Protein 2DTC (pdb70)

B-factor: mean 21.72, std 12.57, range [5.87, 76.69]

CATH classification: 2.30.29.30

Organism: Mus musculus (NCBI:txid10090)

Solvent-accessible surface area: 12710 Å² t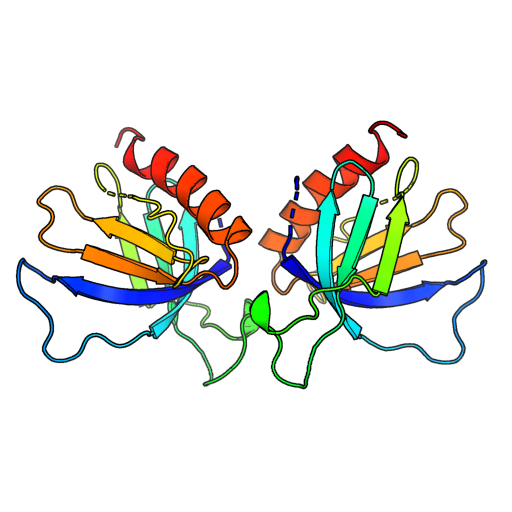otal

Secondary structure (DSSP, 8-state):
---EEEEEEEEEBTTB--SS---EEEEEEEETTEEEEEEBSSS--SSGGGB-SS-SEEEE-TT--B----TTSTTEEEEE-TTS-SEEEEE-SSHHHHHHHHHHHHHHHTS---/---EEEEEEEEEBTTB--S----EEEEEEEETTEEEEEEBSSSS--SGGGB-SS-SEEEE-TT--B----TTSTTEEEEE-TTS-SEEEEE-SSHHHHHHHHHHHHHHHTS--

Nearest PDB structures (foldseek):
  2dtc-assembly1_B  TM=1.009E+00  e=5.139E-22  Mus musculus
  3pp2-assembly1_A-2  TM=8.043E-01  e=5.140E-08  Homo sapiens
  1rj2-assembly2_D  TM=7.982E-01  e=3.032E-05  Mus musculus
  1kz7-assembly1_A  TM=7.574E-01  e=3.207E-05  Mus musculus
  1kzg-assembly1_A  TM=7.239E-01  e=8.304E-05  Mus musculus

Structure (mmCIF, N/CA/C/O backbone):
data_2DTC
#
_entry.id   2DTC
#
_cell.length_a   43.680
_cell.length_b   61.077
_cell.length_c   43.939
_cell.angle_alpha   90.00
_cell.angle_beta   104.72
_cell.angle_gamma   90.00
#
_symmetry.space_group_name_H-M   'P 1 21 1'
#
loop_
_entity.id
_entity.type
_entity.pdbx_description
1 polymer 'RAL GUANINE NUCLEOTIDE EXCHANGE FACTOR RALGPS1A'
2 water water
#
loop_
_atom_site.group_PDB
_atom_site.id
_atom_site.type_symbol
_atom_site.label_atom_id
_atom_site.label_alt_id
_atom_site.label_comp_id
_atom_site.label_asym_id
_atom_site.label_entity_id
_atom_site.label_seq_id
_atom_site.pdbx_PDB_ins_code
_atom_site.Cartn_x
_atom_site.Cartn_y
_atom_site.Cartn_z
_atom_site.occupancy
_atom_site.B_iso_or_equiv
_atom_site.auth_seq_id
_atom_site.auth_comp_id
_atom_site.auth_asym_id
_atom_site.auth_atom_id
_atom_site.pdbx_PDB_model_num
ATOM 1 N N . PRO A 1 1 ? -2.408 33.063 6.069 1.00 25.49 1 PRO A N 1
ATOM 2 C CA . PRO A 1 1 ? -0.984 32.772 5.756 1.00 16.83 1 PRO A CA 1
ATOM 3 C C . PRO A 1 1 ? -0.580 33.423 4.455 1.00 19.99 1 PRO A C 1
ATOM 4 O O . PRO A 1 1 ? -1.408 33.619 3.561 1.00 20.79 1 PRO A O 1
ATOM 8 N N . THR A 1 2 ? 0.714 33.713 4.349 1.00 13.54 2 THR A N 1
ATOM 9 C CA . THR A 1 2 ? 1.318 34.324 3.184 1.00 12.20 2 THR A CA 1
ATOM 10 C C . THR A 1 2 ? 1.647 33.297 2.078 1.00 14.93 2 THR A C 1
ATOM 11 O O . THR A 1 2 ? 1.642 33.620 0.890 1.00 15.52 2 THR A O 1
ATOM 23 N N . GLU A 1 4 ? 1.716 28.695 1.378 1.00 11.97 4 GLU A N 1
ATOM 24 C CA . GLU A 1 4 ? 1.511 27.319 1.864 1.00 13.33 4 GLU A CA 1
ATOM 25 C C . GLU A 1 4 ? 1.840 26.372 0.726 1.00 13.79 4 GLU A C 1
ATOM 26 O O . GLU A 1 4 ? 1.737 26.733 -0.454 1.00 11.08 4 GLU A O 1
ATOM 32 N N . GLY A 1 5 ? 2.231 25.156 1.076 1.00 12.82 5 GLY A N 1
ATOM 33 C CA . GLY A 1 5 ? 2.484 24.185 0.036 1.00 10.41 5 GLY A CA 1
ATOM 34 C C . GLY A 1 5 ? 3.239 22.968 0.507 1.00 11.72 5 GLY A C 1
ATOM 35 O O . GLY A 1 5 ? 3.809 22.963 1.597 1.00 10.04 5 GLY A O 1
ATOM 36 N N . PRO A 1 6 ? 3.285 21.923 -0.326 1.00 7.22 6 PRO A N 1
ATOM 37 C CA . PRO A 1 6 ? 3.991 20.700 0.015 1.00 7.56 6 PRO A CA 1
ATOM 38 C C . PRO A 1 6 ? 5.464 20.846 -0.309 1.00 11.16 6 PRO A C 1
ATOM 39 O O . PRO A 1 6 ? 5.834 21.078 -1.479 1.00 21.18 6 PRO A O 1
ATOM 43 N N . LEU A 1 7 ? 6.303 20.696 0.710 1.00 8.91 7 LEU A N 1
ATOM 44 C CA . LEU A 1 7 ? 7.746 20.806 0.526 1.00 6.38 7 LEU A CA 1
ATOM 45 C C . LEU A 1 7 ? 8.453 19.592 1.102 1.00 11.75 7 LEU A C 1
ATOM 46 O O . LEU A 1 7 ? 7.916 18.909 1.989 1.00 15.52 7 LEU A O 1
ATOM 51 N N . ARG A 1 8 ? 9.647 19.315 0.579 1.00 9.40 8 ARG A N 1
ATOM 52 C CA . ARG A 1 8 ? 10.468 18.243 1.140 1.00 10.74 8 ARG A CA 1
ATOM 53 C C . ARG A 1 8 ? 11.665 18.994 1.697 1.00 13.83 8 ARG A C 1
ATOM 54 O O . ARG A 1 8 ? 12.222 19.865 1.022 1.00 11.48 8 ARG A O 1
ATOM 62 N N . ARG A 1 9 ? 12.070 18.661 2.918 1.00 9.10 9 ARG A N 1
ATOM 63 C CA . ARG A 1 9 ? 13.200 19.349 3.540 1.00 8.13 9 ARG A CA 1
ATOM 64 C C . ARG A 1 9 ? 14.324 18.392 3.874 1.00 9.97 9 ARG A C 1
ATOM 65 O O . ARG A 1 9 ? 14.055 17.246 4.210 1.00 10.14 9 ARG A O 1
ATOM 73 N N . LYS A 1 10 ? 15.568 18.853 3.730 1.00 9.64 10 LYS A N 1
ATOM 74 C CA . LYS A 1 10 ? 16.735 18.055 4.110 1.00 12.19 10 LYS A CA 1
ATOM 75 C C . LYS A 1 10 ? 17.611 18.957 4.975 1.00 7.46 10 LYS A C 1
ATOM 76 O O . LYS A 1 10 ? 17.838 20.126 4.630 1.00 11.32 10 LYS A O 1
ATOM 82 N N . THR A 1 11 ? 18.088 18.436 6.101 1.00 8.08 11 THR A N 1
ATOM 83 C CA . THR A 1 11 ? 18.964 19.228 6.976 1.00 11.11 11 THR A CA 1
ATOM 84 C C . THR A 1 11 ? 20.428 18.989 6.571 1.00 11.93 11 THR A C 1
ATOM 85 O O . THR A 1 11 ? 20.899 17.840 6.542 1.00 13.65 11 THR A O 1
ATOM 89 N N . LEU A 1 12 ? 21.125 20.079 6.262 1.00 9.14 12 LEU A N 1
ATOM 90 C CA . LEU A 1 12 ? 22.520 20.066 5.832 1.00 8.42 12 LEU A CA 1
ATOM 91 C C . LEU A 1 12 ? 23.444 20.297 7.011 1.00 14.39 12 LEU A C 1
ATOM 92 O O . LEU A 1 12 ? 24.544 19.720 7.086 1.00 14.41 12 LEU A O 1
ATOM 97 N N . LEU A 1 13 ? 23.004 21.169 7.910 1.00 9.06 13 LEU A N 1
ATOM 98 C CA . LEU A 1 13 ? 23.777 21.519 9.092 1.00 7.84 13 LEU A CA 1
ATOM 99 C C . LEU A 1 13 ? 22.842 21.800 10.263 1.00 11.84 13 LEU A C 1
ATOM 100 O O . LEU A 1 13 ? 21.804 22.437 10.109 1.00 10.99 13 LEU A O 1
ATOM 105 N N . LYS A 1 14 ? 23.240 21.335 11.438 1.00 13.00 14 LYS A N 1
ATOM 106 C CA . LYS A 1 14 ? 22.460 21.564 12.646 1.00 9.61 14 LYS A CA 1
ATOM 107 C C . LYS A 1 14 ? 23.505 21.946 13.704 1.00 12.05 14 LYS A C 1
ATOM 108 O O . LYS A 1 14 ? 24.453 21.196 13.954 1.00 14.28 14 LYS A O 1
ATOM 114 N N . GLU A 1 15 ? 23.337 23.133 14.276 1.00 11.82 15 GLU A N 1
ATOM 115 C CA . GLU A 1 15 ? 24.260 23.641 15.294 1.00 15.24 15 GLU A CA 1
ATOM 116 C C . GLU A 1 15 ? 25.699 23.633 14.797 1.00 16.62 15 GLU A C 1
ATOM 117 O O . GLU A 1 15 ? 26.655 23.436 15.559 1.00 17.42 15 GLU A O 1
ATOM 123 N N . GLY A 1 16 ? 25.842 23.864 13.498 1.00 12.56 16 GLY A N 1
ATOM 124 C CA . GLY A 1 16 ? 27.161 23.944 12.894 1.00 11.86 16 GLY A CA 1
ATOM 125 C C . GLY A 1 16 ? 27.793 22.673 12.382 1.00 17.59 16 GLY A C 1
ATOM 126 O O . GLY A 1 16 ? 28.915 22.705 11.882 1.00 21.75 16 GLY A O 1
ATOM 127 N N . ARG A 1 17 ? 27.102 21.550 12.493 1.00 16.59 17 ARG A N 1
ATOM 128 C CA . ARG A 1 17 ? 27.674 20.307 12.017 1.00 17.36 17 ARG A CA 1
ATOM 129 C C . ARG A 1 17 ? 26.671 19.489 11.217 1.00 16.19 17 ARG A C 1
ATOM 130 O O . ARG A 1 17 ? 25.465 19.522 11.471 1.00 16.18 17 ARG A O 1
ATOM 138 N N . LYS A 1 18 ? 27.199 18.726 10.268 1.00 21.91 18 LYS A N 1
ATOM 139 C CA . LYS A 1 18 ? 26.379 17.862 9.423 1.00 18.54 18 LYS A CA 1
ATOM 140 C C . LYS A 1 18 ? 25.727 16.757 10.252 1.00 22.75 18 LYS A C 1
ATOM 141 O O . LYS A 1 18 ? 26.393 16.110 11.060 1.00 25.89 18 LYS A O 1
ATOM 147 N N . PRO A 1 19 ? 24.418 16.523 10.074 1.00 20.89 19 PRO A N 1
ATOM 148 C CA . PRO A 1 19 ? 23.750 15.463 10.843 1.00 25.17 19 PRO A CA 1
ATOM 149 C C . PRO A 1 19 ? 24.293 14.079 10.464 1.00 24.29 19 PRO A C 1
ATOM 150 O O . PRO A 1 19 ? 24.746 13.866 9.339 1.00 28.88 19 PRO A O 1
ATOM 154 N N . ALA A 1 20 ? 24.247 13.147 11.412 1.00 34.68 20 ALA A N 1
ATOM 155 C CA . ALA A 1 20 ? 24.720 11.790 11.175 1.00 36.25 20 ALA A CA 1
ATOM 156 C C . ALA A 1 20 ? 23.859 11.204 10.069 1.00 36.84 20 ALA A C 1
ATOM 157 O O . ALA A 1 20 ? 24.369 10.646 9.092 1.00 41.60 20 ALA A O 1
ATOM 159 N N . LEU A 1 21 ? 22.547 11.344 10.237 1.00 37.45 21 LEU A N 1
ATOM 160 C CA . LEU A 1 21 ? 21.575 10.867 9.265 1.00 37.59 21 LEU A CA 1
ATOM 161 C C . LEU A 1 21 ? 20.905 12.079 8.629 1.00 43.61 21 LEU A C 1
ATOM 162 O O . LEU A 1 21 ? 20.625 13.074 9.305 1.00 45.60 21 LEU A O 1
ATOM 167 N N . SER A 1 22 ? 20.643 11.985 7.331 1.00 38.30 22 SER A N 1
ATOM 168 C CA . SER A 1 22 ? 20.004 13.068 6.597 1.00 40.29 22 SER A CA 1
ATOM 169 C C . SER A 1 22 ? 19.255 12.494 5.405 1.00 37.60 22 SER A C 1
ATOM 170 O O . SER A 1 22 ? 19.751 11.605 4.717 1.00 43.01 22 SER A O 1
ATOM 173 N N . SER A 1 23 ? 18.067 13.021 5.155 1.00 27.48 23 SER A N 1
ATOM 174 C CA . SER A 1 23 ? 17.256 12.553 4.050 1.00 25.49 23 SER A CA 1
ATOM 175 C C . SER A 1 23 ? 16.187 13.594 3.789 1.00 23.28 23 SER A C 1
ATOM 176 O O . SER A 1 23 ? 16.112 14.598 4.490 1.00 28.55 23 SER A O 1
ATOM 179 N N . TRP A 1 24 ? 15.369 13.349 2.775 1.00 20.52 24 TRP A N 1
ATOM 180 C CA . TRP A 1 24 ? 14.298 14.263 2.432 1.00 16.49 24 TRP A CA 1
ATOM 181 C C . TRP A 1 24 ? 13.060 13.835 3.201 1.00 22.54 24 TRP A C 1
ATOM 182 O O . TRP A 1 24 ? 12.702 12.659 3.197 1.00 22.25 24 TRP A O 1
ATOM 193 N N . THR A 1 25 ? 12.425 14.786 3.875 1.00 13.73 25 THR A N 1
ATOM 194 C CA . THR A 1 25 ? 11.208 14.496 4.642 1.00 14.11 25 THR A CA 1
ATOM 195 C C . THR A 1 25 ? 10.087 15.351 4.088 1.00 15.69 25 THR A C 1
ATOM 196 O O . THR A 1 25 ? 10.285 16.540 3.881 1.00 12.37 25 THR A O 1
ATOM 200 N N . ARG A 1 26 ? 8.919 14.744 3.869 1.00 13.39 26 ARG A N 1
ATOM 201 C CA . ARG A 1 26 ? 7.750 15.445 3.321 1.00 13.95 26 ARG A CA 1
ATOM 202 C C . ARG A 1 26 ? 6.952 16.211 4.383 1.00 10.69 26 ARG A C 1
ATOM 203 O O . ARG A 1 26 ? 6.610 15.660 5.441 1.00 12.97 26 ARG A O 1
ATOM 211 N N . TYR A 1 27 ? 6.617 17.465 4.076 1.00 9.46 27 TYR A N 1
ATOM 212 C CA . TYR A 1 27 ? 5.860 18.316 4.979 1.00 10.75 27 TYR A CA 1
ATOM 213 C C . TYR A 1 27 ? 4.894 19.218 4.240 1.00 10.65 27 TYR A C 1
ATOM 214 O O . TYR A 1 27 ? 5.082 19.507 3.042 1.00 14.75 27 TYR A O 1
ATOM 223 N N . TRP A 1 28 ? 3.846 19.640 4.951 1.00 11.04 28 TRP A N 1
ATOM 224 C CA . TRP A 1 28 ? 3.004 20.690 4.396 1.00 9.45 28 TRP A CA 1
ATOM 225 C C . TRP A 1 28 ? 3.589 21.852 5.208 1.00 10.24 28 TRP A C 1
ATOM 226 O O . TRP A 1 28 ? 3.685 21.766 6.442 1.00 12.36 28 TRP A O 1
ATOM 237 N N . VAL A 1 29 ? 4.004 22.923 4.540 1.00 8.25 29 VAL A N 1
ATOM 238 C CA . VAL A 1 29 ? 4.611 24.060 5.230 1.00 7.86 29 VAL A CA 1
ATOM 239 C C . VAL A 1 29 ? 3.739 25.283 5.042 1.00 8.99 29 VAL A C 1
ATOM 240 O O . VAL A 1 29 ? 3.248 25.544 3.940 1.00 10.24 29 VAL A O 1
ATOM 244 N N . VAL A 1 30 ? 3.519 26.006 6.138 1.00 12.24 30 VAL A N 1
ATOM 245 C CA . VAL A 1 30 ? 2.720 27.231 6.114 1.00 9.24 30 VAL A CA 1
ATOM 246 C C . VAL A 1 30 ? 3.558 28.378 6.660 1.00 12.79 30 VAL A C 1
ATOM 247 O O . VAL A 1 30 ? 4.149 28.269 7.737 1.00 11.70 30 VAL A O 1
ATOM 251 N N . LEU A 1 31 ? 3.621 29.475 5.910 1.00 11.72 31 LEU A N 1
ATOM 252 C CA . LEU A 1 31 ? 4.362 30.653 6.351 1.00 8.66 31 LEU A CA 1
ATOM 253 C C . LEU A 1 31 ? 3.272 31.620 6.831 1.00 16.32 31 LEU A C 1
ATOM 254 O O . LEU A 1 31 ? 2.478 32.161 6.032 1.00 16.64 31 LEU A O 1
ATOM 259 N N . SER A 1 32 ? 3.238 31.803 8.145 1.00 15.13 32 SER A N 1
ATOM 260 C CA . SER A 1 32 ? 2.269 32.662 8.820 1.00 22.46 32 SER A CA 1
ATOM 261 C C . SER A 1 32 ? 3.084 33.765 9.484 1.00 24.56 32 SER A C 1
ATOM 262 O O . SER A 1 32 ? 3.753 33.509 10.484 1.00 21.79 32 SER A O 1
ATOM 265 N N . GLY A 1 33 ? 3.025 34.978 8.931 1.00 19.23 33 GLY A N 1
ATOM 266 C CA . GLY A 1 33 ? 3.815 36.067 9.482 1.00 24.11 33 GLY A CA 1
ATOM 267 C C . GLY A 1 33 ? 5.267 35.764 9.153 1.00 22.94 33 GLY A C 1
ATOM 268 O O . GLY A 1 33 ? 5.634 35.694 7.984 1.00 21.30 33 GLY A O 1
ATOM 269 N N . ALA A 1 34 ? 6.106 35.596 10.171 1.00 18.62 34 ALA A N 1
ATOM 270 C CA . ALA A 1 34 ? 7.503 35.259 9.923 1.00 15.94 34 ALA A CA 1
ATOM 271 C C . ALA A 1 34 ? 7.770 33.890 10.533 1.00 14.67 34 ALA A C 1
ATOM 272 O O . ALA A 1 34 ? 8.917 33.537 10.829 1.00 17.26 34 ALA A O 1
ATOM 274 N N . THR A 1 35 ? 6.705 33.115 10.705 1.00 15.53 35 THR A N 1
ATOM 275 C CA . THR A 1 35 ? 6.829 31.790 11.306 1.00 15.34 35 THR A CA 1
ATOM 276 C C . THR A 1 35 ? 6.483 30.696 10.325 1.00 16.76 35 THR A C 1
ATOM 277 O O . THR A 1 35 ? 5.492 30.797 9.604 1.00 15.59 35 THR A O 1
ATOM 281 N N . LEU A 1 36 ? 7.303 29.653 10.306 1.00 11.19 36 LEU A N 1
ATOM 282 C CA . LEU A 1 36 ? 7.030 28.503 9.449 1.00 11.89 36 LEU A CA 1
ATOM 283 C C . LEU A 1 36 ? 6.431 27.435 10.311 1.00 11.49 36 LEU A C 1
ATOM 284 O O . LEU A 1 36 ? 6.987 27.096 11.368 1.00 14.37 36 LEU A O 1
ATOM 289 N N . LEU A 1 37 ? 5.283 26.909 9.891 1.00 10.65 37 LEU A N 1
ATOM 290 C CA . LEU A 1 37 ? 4.656 25.829 10.630 1.00 13.17 37 LEU A CA 1
ATOM 291 C C . LEU A 1 37 ? 4.781 24.633 9.724 1.00 10.80 37 LEU A C 1
ATOM 292 O O . LEU A 1 37 ? 4.468 24.727 8.549 1.00 13.52 37 LEU A O 1
ATOM 297 N N . TYR A 1 38 ? 5.235 23.512 10.281 1.00 11.23 38 TYR A N 1
ATOM 298 C CA . TYR A 1 38 ? 5.429 22.270 9.548 1.00 12.21 38 TYR A CA 1
ATOM 299 C C . TYR A 1 38 ? 4.423 21.210 9.999 1.00 13.87 38 TYR A C 1
ATOM 300 O O . TYR A 1 38 ? 4.250 20.979 11.187 1.00 15.66 38 TYR A O 1
ATOM 309 N N . TYR A 1 39 ? 3.777 20.566 9.036 1.00 9.10 39 TYR A N 1
ATOM 310 C CA . TYR A 1 39 ? 2.818 19.504 9.318 1.00 10.37 39 TYR A CA 1
ATOM 311 C C . TYR A 1 39 ? 3.335 18.245 8.639 1.00 14.27 39 TYR A C 1
ATOM 312 O O . TYR A 1 39 ? 3.486 18.198 7.421 1.00 13.61 39 TYR A O 1
ATOM 321 N N . GLY A 1 40 ? 3.606 17.202 9.417 1.00 11.57 40 GLY A N 1
ATOM 322 C CA . GLY A 1 40 ? 4.127 15.996 8.808 1.00 12.50 40 GLY A CA 1
ATOM 323 C C . GLY A 1 40 ? 3.107 15.236 7.984 1.00 13.81 40 GLY A C 1
ATOM 324 O O . GLY A 1 40 ? 1.892 15.486 8.082 1.00 14.89 40 GLY A O 1
ATOM 325 N N . ALA A 1 41 ? 3.574 14.285 7.182 1.00 10.32 41 ALA A N 1
ATOM 326 C CA . ALA A 1 41 ? 2.641 13.508 6.359 1.00 11.96 41 ALA A CA 1
ATOM 327 C C . ALA A 1 41 ? 1.845 12.519 7.212 1.00 19.08 41 ALA A C 1
ATOM 328 O O . ALA A 1 41 ? 2.373 11.946 8.179 1.00 14.46 41 ALA A O 1
ATOM 330 N N . LYS A 1 42 ? 0.577 12.323 6.862 1.00 17.10 42 LYS A N 1
ATOM 331 C CA . LYS A 1 42 ? -0.270 11.381 7.616 1.00 21.08 42 LYS A CA 1
ATOM 332 C C . LYS A 1 42 ? 0.139 9.974 7.225 1.00 23.29 42 LYS A C 1
ATOM 333 O O . LYS A 1 42 ? 0.201 9.058 8.059 1.00 28.75 42 LYS A O 1
ATOM 339 N N . SER A 1 43 ? 0.432 9.803 5.946 1.00 21.45 43 SER A N 1
ATOM 340 C CA . SER A 1 43 ? 0.825 8.493 5.461 1.00 29.52 43 SER A CA 1
ATOM 341 C C . SER A 1 43 ? 1.847 8.565 4.339 1.00 24.86 43 SER A C 1
ATOM 342 O O . SER A 1 43 ? 2.738 9.411 4.325 1.00 22.48 43 SER A O 1
ATOM 345 N N . LEU A 1 44 ? 1.702 7.667 3.385 1.00 18.83 44 LEU A N 1
ATOM 346 C CA . LEU A 1 44 ? 2.626 7.599 2.271 1.00 18.36 44 LEU A CA 1
ATOM 347 C C . LEU A 1 44 ? 2.160 8.489 1.116 1.00 26.85 44 LEU A C 1
ATOM 348 O O . LEU A 1 44 ? 2.960 8.929 0.303 1.00 28.40 44 LEU A O 1
ATOM 353 N N . ARG A 1 45 ? 0.856 8.734 1.065 1.00 38.36 45 ARG A N 1
ATOM 354 C CA . ARG A 1 45 ? 0.229 9.525 0.000 1.00 47.77 45 ARG A CA 1
ATOM 355 C C . ARG A 1 45 ? 0.260 10.992 0.382 1.00 48.28 45 ARG A C 1
ATOM 356 O O . ARG A 1 45 ? -0.562 11.424 1.191 1.00 60.39 45 ARG A O 1
ATOM 364 N N . GLY A 1 46 ? 1.166 11.777 -0.200 1.00 47.45 46 GLY A N 1
ATOM 365 C CA . GLY A 1 46 ? 1.228 13.166 0.221 1.00 41.70 46 GLY A CA 1
ATOM 366 C C . GLY A 1 46 ? 1.379 14.356 -0.698 1.00 30.57 46 GLY A C 1
ATOM 367 O O . GLY A 1 46 ? 2.449 14.947 -0.763 1.00 43.84 46 GLY A O 1
ATOM 368 N N . THR A 1 47 ? 0.320 14.739 -1.405 1.00 27.35 47 THR A N 1
ATOM 369 C CA . THR A 1 47 ? 0.418 15.917 -2.245 1.00 24.98 47 THR A CA 1
ATOM 370 C C . THR A 1 47 ? -0.566 17.048 -1.840 1.00 18.29 47 THR A C 1
ATOM 371 O O . THR A 1 47 ? -0.213 18.228 -1.866 1.00 25.22 47 THR A O 1
ATOM 375 N N . ASP A 1 48 ? -1.775 16.682 -1.428 1.00 14.94 48 ASP A N 1
ATOM 376 C CA . ASP A 1 48 ? -2.805 17.645 -1.044 1.00 14.05 48 ASP A CA 1
ATOM 377 C C . ASP A 1 48 ? -2.697 17.983 0.438 1.00 15.23 48 ASP A C 1
ATOM 378 O O . ASP A 1 48 ? -2.111 17.219 1.213 1.00 13.61 48 ASP A O 1
ATOM 383 N N . ARG A 1 49 ? -3.295 19.096 0.838 1.00 9.77 49 ARG A N 1
ATOM 384 C CA . ARG A 1 49 ? -3.252 19.503 2.242 1.00 10.87 49 ARG A CA 1
ATOM 385 C C . ARG A 1 49 ? -3.774 18.403 3.173 1.00 13.68 49 ARG A C 1
ATOM 386 O O . ARG A 1 49 ? -3.213 18.170 4.250 1.00 12.01 49 ARG A O 1
ATOM 394 N N . LYS A 1 50 ? -4.823 17.717 2.740 1.00 16.54 50 LYS A N 1
ATOM 395 C CA . LYS A 1 50 ? -5.435 16.672 3.561 1.00 18.56 50 LYS A CA 1
ATOM 396 C C . LYS A 1 50 ? -4.528 15.469 3.770 1.00 15.34 50 LYS A C 1
ATOM 397 O O . LYS A 1 50 ? -4.844 14.600 4.582 1.00 20.15 50 LYS A O 1
ATOM 403 N N . HIS A 1 51 ? -3.416 15.412 3.041 1.00 13.00 51 HIS A N 1
ATOM 404 C CA . HIS A 1 51 ? -2.493 14.296 3.188 1.00 14.36 51 HIS A CA 1
ATOM 405 C C . HIS A 1 51 ? -1.525 14.539 4.329 1.00 15.46 51 HIS A C 1
ATOM 406 O O . HIS A 1 51 ? -0.692 13.674 4.620 1.00 16.62 51 HIS A O 1
ATOM 413 N N . TYR A 1 52 ? -1.623 15.709 4.964 1.00 12.12 52 TYR A N 1
ATOM 414 C CA . TYR A 1 52 ? -0.742 16.063 6.065 1.00 9.67 52 TYR A CA 1
ATOM 415 C C . TYR A 1 52 ? -1.535 16.328 7.335 1.00 14.35 52 TYR A C 1
ATOM 416 O O . TYR A 1 52 ? -2.715 16.691 7.296 1.00 18.42 52 TYR A O 1
ATOM 425 N N . LYS A 1 53 ? -0.861 16.176 8.468 1.00 13.92 53 LYS A N 1
ATOM 426 C CA . LYS A 1 53 ? -1.491 16.328 9.761 1.00 14.13 53 LYS A CA 1
ATOM 427 C C . LYS A 1 53 ? -2.114 17.680 10.045 1.00 19.57 53 LYS A C 1
ATOM 428 O O . LYS A 1 53 ? -1.776 18.683 9.418 1.00 16.26 53 LYS A O 1
ATOM 434 N N . SER A 1 54 ? -3.033 17.682 11.004 1.00 17.92 54 SER A N 1
ATOM 435 C CA . SER A 1 54 ? -3.751 18.880 11.398 1.00 25.90 54 SER A CA 1
ATOM 436 C C . SER A 1 54 ? -3.030 19.664 12.486 1.00 23.80 54 SER A C 1
ATOM 437 O O . SER A 1 54 ? -3.247 20.861 12.635 1.00 26.36 54 SER A O 1
ATOM 440 N N . THR A 1 55 ? -2.187 18.984 13.258 1.00 22.34 55 THR A N 1
ATOM 441 C CA . THR A 1 55 ? -1.435 19.647 14.322 1.00 29.77 55 THR A CA 1
ATOM 442 C C . THR A 1 55 ? 0.011 19.804 13.850 1.00 25.88 55 THR A C 1
ATOM 443 O O . THR A 1 55 ? 0.639 18.840 13.419 1.00 31.55 55 THR A O 1
ATOM 447 N N . PRO A 1 56 ? 0.560 21.019 13.930 1.00 29.71 56 PRO A N 1
ATOM 448 C CA . PRO A 1 56 ? 1.943 21.170 13.471 1.00 25.04 56 PRO A CA 1
ATOM 449 C C . PRO A 1 56 ? 2.980 20.468 14.344 1.00 25.04 56 PRO A C 1
ATOM 450 O O . PRO A 1 56 ? 2.856 20.412 15.571 1.00 27.78 56 PRO A O 1
ATOM 454 N N . GLY A 1 57 ? 4.004 19.932 13.694 1.00 19.15 57 GLY A N 1
ATOM 455 C CA . GLY A 1 57 ? 5.052 19.214 14.402 1.00 18.36 57 GLY A CA 1
ATOM 456 C C . GLY A 1 57 ? 6.255 20.073 14.726 1.00 23.90 57 GLY A C 1
ATOM 457 O O . GLY A 1 57 ? 7.050 19.731 15.611 1.00 29.79 57 GLY A O 1
ATOM 458 N N . LYS A 1 58 ? 6.388 21.179 14.003 1.00 13.42 58 LYS A N 1
ATOM 459 C CA . LYS A 1 58 ? 7.482 22.127 14.207 1.00 10.32 58 LYS A CA 1
ATOM 460 C C . LYS A 1 58 ? 6.942 23.516 13.969 1.00 14.49 58 LYS A C 1
ATOM 461 O O . LYS A 1 58 ? 6.034 23.696 13.180 1.00 12.48 58 LYS A O 1
ATOM 467 N N . LYS A 1 59 ? 7.511 24.494 14.654 1.00 8.66 59 LYS A N 1
ATOM 468 C CA . LYS A 1 59 ? 7.096 25.899 14.524 1.00 11.38 59 LYS A CA 1
ATOM 469 C C . LYS A 1 59 ? 8.384 26.696 14.671 1.00 16.99 59 LYS A C 1
ATOM 470 O O . LYS A 1 59 ? 9.012 26.648 15.738 1.00 12.49 59 LYS A O 1
ATOM 476 N N . VAL A 1 60 ? 8.774 27.420 13.615 1.00 12.17 60 VAL A N 1
ATOM 477 C CA . VAL A 1 60 ? 10.045 28.149 13.617 1.00 12.08 60 VAL A CA 1
ATOM 478 C C . VAL A 1 60 ? 10.001 29.585 13.088 1.00 13.37 60 VAL A C 1
ATOM 479 O O . VAL A 1 60 ? 9.573 29.833 11.963 1.00 13.71 60 VAL A O 1
ATOM 483 N N . SER A 1 61 ? 10.459 30.533 13.895 1.00 15.57 61 SER A N 1
ATOM 484 C CA . SER A 1 61 ? 10.504 31.923 13.441 1.00 12.30 61 SER A CA 1
ATOM 485 C C . SER A 1 61 ? 11.729 32.095 12.551 1.00 15.84 61 SER A C 1
ATOM 486 O O . SER A 1 61 ? 12.828 31.698 12.929 1.00 17.52 61 SER A O 1
ATOM 489 N N . ILE A 1 62 ? 11.562 32.696 11.379 1.00 10.72 62 ILE A N 1
ATOM 490 C CA . ILE A 1 62 ? 12.712 32.880 10.506 1.00 10.23 62 ILE A CA 1
ATOM 491 C C . ILE A 1 62 ? 13.125 34.361 10.377 1.00 12.04 62 ILE A C 1
ATOM 492 O O . ILE A 1 62 ? 13.784 34.757 9.427 1.00 11.88 62 ILE A O 1
ATOM 497 N N . VAL A 1 63 ? 12.745 35.172 11.359 1.00 15.76 63 VAL A N 1
ATOM 498 C CA . VAL A 1 63 ? 13.147 36.584 11.344 1.00 16.21 63 VAL A CA 1
ATOM 499 C C . VAL A 1 63 ? 14.675 36.611 11.416 1.00 13.25 63 VAL A C 1
ATOM 500 O O . VAL A 1 63 ? 15.268 35.978 12.295 1.00 13.72 63 VAL A O 1
ATOM 504 N N . GLY A 1 64 ? 15.307 37.315 10.485 1.00 16.47 64 GLY A N 1
ATOM 505 C CA . GLY A 1 64 ? 16.756 37.415 10.475 1.00 16.85 64 GLY A CA 1
ATOM 506 C C . GLY A 1 64 ? 17.465 36.264 9.787 1.00 22.96 64 GLY A C 1
ATOM 507 O O . GLY A 1 64 ? 18.701 36.207 9.769 1.00 20.31 64 GLY A O 1
ATOM 508 N N . TRP A 1 65 ? 16.696 35.330 9.231 1.00 16.05 65 TRP A N 1
ATOM 509 C CA . TRP A 1 65 ? 17.297 34.196 8.530 1.00 16.29 65 TRP A CA 1
ATOM 510 C C . TRP A 1 65 ? 17.616 34.666 7.124 1.00 17.40 65 TRP A C 1
ATOM 511 O O . TRP A 1 65 ? 17.394 35.824 6.792 1.00 18.79 65 TRP A O 1
ATOM 530 N N . VAL A 1 67 ? 17.425 33.285 2.895 1.00 11.02 67 VAL A N 1
ATOM 531 C CA . VAL A 1 67 ? 17.019 32.256 1.949 1.00 9.73 67 VAL A CA 1
ATOM 532 C C . VAL A 1 67 ? 17.771 32.531 0.636 1.00 15.74 67 VAL A C 1
ATOM 533 O O . VAL A 1 67 ? 18.001 33.697 0.268 1.00 17.15 67 VAL A O 1
ATOM 537 N N . GLN A 1 68 ? 18.171 31.464 -0.051 1.00 10.88 68 GLN A N 1
ATOM 538 C CA . GLN A 1 68 ? 18.937 31.573 -1.305 1.00 11.70 68 GLN A CA 1
ATOM 539 C C . GLN A 1 68 ? 18.362 30.693 -2.411 1.00 17.17 68 GLN A C 1
ATOM 540 O O . GLN A 1 68 ? 17.877 29.591 -2.131 1.00 17.13 68 GLN A O 1
ATOM 546 N N . LEU A 1 69 ? 18.461 31.163 -3.659 1.00 14.04 69 LEU A N 1
ATOM 547 C CA . LEU A 1 69 ? 18.031 30.402 -4.839 1.00 15.49 69 LEU A CA 1
ATOM 548 C C . LEU A 1 69 ? 19.297 30.095 -5.629 1.00 19.13 69 LEU A C 1
ATOM 549 O O . LEU A 1 69 ? 19.907 30.998 -6.196 1.00 28.23 69 LEU A O 1
ATOM 554 N N . PRO A 1 70 ? 19.700 28.820 -5.701 1.00 16.57 70 PRO A N 1
ATOM 555 C CA . PRO A 1 70 ? 20.922 28.444 -6.429 1.00 20.97 70 PRO A CA 1
ATOM 556 C C . PRO A 1 70 ? 21.019 28.482 -7.962 1.00 33.19 70 PRO A C 1
ATOM 557 O O . PRO A 1 70 ? 22.124 28.323 -8.495 1.00 35.37 70 PRO A O 1
ATOM 561 N N . ASP A 1 71 ? 19.907 28.671 -8.673 1.00 27.88 71 ASP A N 1
ATOM 562 C CA . ASP A 1 71 ? 19.957 28.726 -10.144 1.00 25.75 71 ASP A CA 1
ATOM 563 C C . ASP A 1 71 ? 20.750 27.530 -10.699 1.00 30.48 71 ASP A C 1
ATOM 564 O O . ASP A 1 71 ? 21.627 27.666 -11.565 1.00 23.50 71 ASP A O 1
ATOM 569 N N . ASP A 1 72 ? 20.401 26.353 -10.203 1.00 20.76 72 ASP A N 1
ATOM 570 C CA . ASP A 1 72 ? 21.075 25.103 -10.531 1.00 17.73 72 ASP A CA 1
ATOM 571 C C . ASP A 1 72 ? 20.211 24.220 -11.430 1.00 22.55 72 ASP A C 1
ATOM 572 O O . ASP A 1 72 ? 19.259 23.603 -10.956 1.00 22.55 72 ASP A O 1
ATOM 577 N N . PRO A 1 73 ? 20.548 24.115 -12.733 1.00 19.28 73 PRO A N 1
ATOM 578 C CA . PRO A 1 73 ? 19.764 23.292 -13.668 1.00 19.75 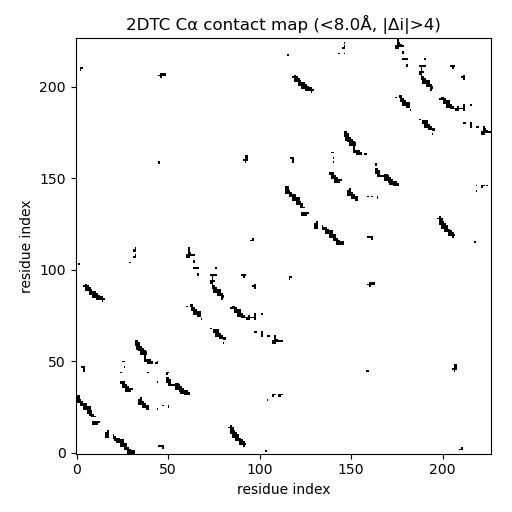73 PRO A CA 1
ATOM 579 C C . PRO A 1 73 ? 19.617 21.847 -13.230 1.00 21.51 73 PRO A C 1
ATOM 580 O O . PRO A 1 73 ? 18.682 21.155 -13.632 1.00 23.60 73 PRO A O 1
ATOM 584 N N . GLU A 1 74 ? 20.552 21.393 -12.405 1.00 23.11 74 GLU A N 1
ATOM 585 C CA . GLU A 1 74 ? 20.542 20.026 -11.912 1.00 21.54 74 GLU A CA 1
ATOM 586 C C . GLU A 1 74 ? 19.418 19.807 -10.884 1.00 21.42 74 GLU A C 1
ATOM 587 O O . GLU A 1 74 ? 18.837 18.721 -10.812 1.00 23.90 74 GLU A O 1
ATOM 593 N N . HIS A 1 75 ? 19.108 20.846 -10.113 1.00 14.27 75 HIS A N 1
ATOM 594 C CA . HIS A 1 75 ? 18.065 20.788 -9.062 1.00 13.11 75 HIS A CA 1
ATOM 595 C C . HIS A 1 75 ? 17.297 22.093 -9.187 1.00 13.98 75 HIS A C 1
ATOM 596 O O . HIS A 1 75 ? 17.435 22.979 -8.352 1.00 14.76 75 HIS A O 1
ATOM 603 N N . PRO A 1 76 ? 16.464 22.224 -10.227 1.00 13.70 76 PRO A N 1
ATOM 604 C CA . PRO A 1 76 ? 15.721 23.467 -10.416 1.00 14.84 76 PRO A CA 1
ATOM 605 C C . PRO A 1 76 ? 14.677 23.907 -9.384 1.00 10.92 76 PRO A C 1
ATOM 606 O O . PRO A 1 76 ? 14.359 25.095 -9.328 1.00 14.07 76 PRO A O 1
ATOM 610 N N . ASP A 1 77 ? 14.196 22.971 -8.571 1.00 12.95 77 ASP A N 1
ATOM 611 C CA . ASP A 1 77 ? 13.145 23.252 -7.602 1.00 13.07 77 ASP A CA 1
ATOM 612 C C . ASP A 1 77 ? 13.623 23.424 -6.157 1.00 12.94 77 ASP A C 1
ATOM 613 O O . ASP A 1 77 ? 12.837 23.334 -5.218 1.00 14.21 77 ASP A O 1
ATOM 618 N N . ILE A 1 78 ? 14.907 23.700 -5.979 1.00 12.24 78 ILE A N 1
ATOM 619 C CA . ILE A 1 78 ? 15.464 23.855 -4.648 1.00 10.06 78 ILE A CA 1
ATOM 620 C C . ILE A 1 78 ? 15.655 25.299 -4.211 1.00 14.38 78 ILE A C 1
ATOM 621 O O . ILE A 1 78 ? 15.803 26.212 -5.025 1.00 15.31 78 ILE A O 1
ATOM 626 N N . PHE A 1 79 ? 15.565 25.504 -2.904 1.00 10.92 79 PHE A N 1
ATOM 627 C CA . PHE A 1 79 ? 15.934 26.779 -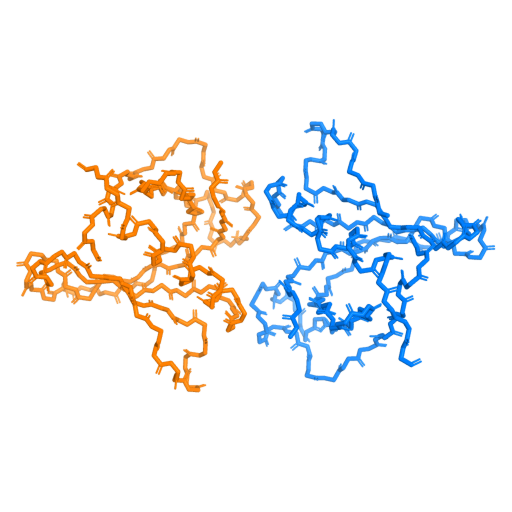2.315 1.00 8.93 79 PHE A CA 1
ATOM 628 C C . PHE A 1 79 ? 16.600 26.374 -1.009 1.00 12.46 79 PHE A C 1
ATOM 629 O O . PHE A 1 79 ? 16.332 25.293 -0.487 1.00 12.86 79 PHE A O 1
ATOM 637 N N . GLN A 1 80 ? 17.499 27.216 -0.520 1.00 9.20 80 GLN A N 1
ATOM 638 C CA . GLN A 1 80 ? 18.228 26.914 0.708 1.00 13.07 80 GLN A CA 1
ATOM 639 C C . GLN A 1 80 ? 17.861 27.933 1.780 1.00 13.53 80 GLN A C 1
ATOM 640 O O . GLN A 1 80 ? 17.687 29.120 1.479 1.00 12.70 80 GLN A O 1
ATOM 646 N N . LEU A 1 81 ? 17.750 27.481 3.027 1.00 9.50 81 LEU A N 1
ATOM 647 C CA . LEU A 1 81 ? 17.374 28.375 4.122 1.00 10.98 81 LEU A CA 1
ATOM 648 C C . LEU A 1 81 ? 18.434 28.273 5.204 1.00 10.47 81 LEU A C 1
ATOM 649 O O . LEU A 1 81 ? 18.819 27.163 5.594 1.00 13.20 81 LEU A O 1
ATOM 654 N N . ASN A 1 82 ? 18.889 29.424 5.698 1.00 9.54 82 ASN A N 1
ATOM 655 C CA . ASN A 1 82 ? 19.955 29.452 6.722 1.00 12.27 82 ASN A CA 1
ATOM 656 C C . ASN A 1 82 ? 19.529 30.298 7.914 1.00 15.95 82 ASN A C 1
ATOM 657 O O . ASN A 1 82 ? 18.957 31.377 7.731 1.00 14.97 82 ASN A O 1
ATOM 662 N N . ASN A 1 83 ? 19.848 29.851 9.130 1.00 10.87 83 ASN A N 1
ATOM 663 C CA . ASN A 1 83 ? 19.538 30.676 10.297 1.00 11.77 83 ASN A CA 1
ATOM 664 C C . ASN A 1 83 ? 20.613 31.788 10.366 1.00 15.35 83 ASN A C 1
ATOM 665 O O . ASN A 1 83 ? 21.582 31.784 9.595 1.00 13.53 83 ASN A O 1
ATOM 670 N N . PRO A 1 84 ? 20.452 32.761 11.273 1.00 15.47 84 PRO A N 1
ATOM 671 C CA . PRO A 1 84 ? 21.417 33.860 11.370 1.00 19.44 84 PRO A CA 1
ATOM 672 C C . PRO A 1 84 ? 22.905 33.544 11.410 1.00 18.19 84 PRO A C 1
ATOM 673 O O . PRO A 1 84 ? 23.676 34.170 10.684 1.00 22.60 84 PRO A O 1
ATOM 677 N N . ASP A 1 85 ? 23.326 32.571 12.216 1.00 17.63 85 ASP A N 1
ATOM 678 C CA . ASP A 1 85 ? 24.748 32.260 12.293 1.00 16.30 85 ASP A CA 1
ATOM 679 C C . ASP A 1 85 ? 25.196 31.163 11.318 1.00 13.92 85 ASP A C 1
ATOM 680 O O . ASP A 1 85 ? 26.331 30.685 11.367 1.00 18.50 85 ASP A O 1
ATOM 685 N N . LYS A 1 86 ? 24.283 30.771 10.431 1.00 14.30 86 LYS A N 1
ATOM 686 C CA . LYS A 1 86 ? 24.523 29.750 9.409 1.00 14.87 86 LYS A CA 1
ATOM 687 C C . LYS A 1 86 ? 24.903 28.388 9.968 1.00 13.73 86 LYS A C 1
ATOM 688 O O . LYS A 1 86 ? 25.532 27.563 9.289 1.00 13.69 86 LYS A O 1
ATOM 694 N N . GLY A 1 87 ? 24.482 28.154 11.210 1.00 13.57 87 GLY A N 1
ATOM 695 C CA . GLY A 1 87 ? 24.756 26.888 11.852 1.00 11.50 87 GLY A CA 1
ATOM 696 C C . GLY A 1 87 ? 23.654 25.896 11.535 1.00 8.65 87 GLY A C 1
ATOM 697 O O . GLY A 1 87 ? 23.859 24.673 11.639 1.00 10.51 87 GLY A O 1
ATOM 698 N N . ASN A 1 88 ? 22.463 26.411 11.214 1.00 8.74 88 ASN A N 1
ATOM 699 C CA . ASN A 1 88 ? 21.354 25.520 10.847 1.00 12.51 88 ASN A CA 1
ATOM 700 C C . ASN A 1 88 ? 21.045 25.857 9.399 1.00 12.68 88 ASN A C 1
ATOM 701 O O . ASN A 1 88 ? 20.648 26.980 9.089 1.00 12.51 88 ASN A O 1
ATOM 706 N N . VAL A 1 89 ? 21.246 24.885 8.513 1.00 8.28 89 VAL A N 1
ATOM 707 C CA . VAL A 1 89 ? 21.046 25.108 7.094 1.00 5.90 89 VAL A CA 1
ATOM 708 C C . VAL A 1 89 ? 20.192 23.988 6.549 1.00 10.93 89 VAL A C 1
ATOM 709 O O . VAL A 1 89 ? 20.459 22.821 6.842 1.00 11.24 89 VAL A O 1
ATOM 713 N N . TYR A 1 90 ? 19.185 24.345 5.738 1.00 9.37 90 TYR A N 1
ATOM 714 C CA . TYR A 1 90 ? 18.283 23.360 5.151 1.00 9.30 90 TYR A CA 1
ATOM 715 C C . TYR A 1 90 ? 18.084 23.584 3.652 1.00 11.72 90 TYR A C 1
ATOM 716 O O . TYR A 1 90 ? 18.199 24.705 3.156 1.00 10.95 90 TYR A O 1
ATOM 725 N N . LYS A 1 91 ? 17.813 22.508 2.926 1.00 10.22 91 LYS A N 1
ATOM 726 C CA . LYS A 1 91 ? 17.458 22.668 1.511 1.00 9.58 91 LYS A CA 1
ATOM 727 C C . LYS A 1 91 ? 16.028 22.176 1.425 1.00 13.89 91 LYS A C 1
ATOM 728 O O . LYS A 1 91 ? 15.623 21.276 2.157 1.00 10.23 91 LYS A O 1
ATOM 734 N N . PHE A 1 92 ? 15.267 22.769 0.516 1.00 8.74 92 PHE A N 1
ATOM 735 C CA . PHE A 1 92 ? 13.876 22.415 0.325 1.00 8.99 92 PHE A CA 1
ATOM 736 C C . PHE A 1 92 ? 13.616 22.129 -1.149 1.00 10.39 92 PHE A C 1
ATOM 737 O O . PHE A 1 92 ? 14.128 22.846 -2.018 1.00 15.07 92 PHE A O 1
ATOM 745 N N . GLN A 1 93 ? 12.867 21.064 -1.430 1.00 7.49 93 GLN A N 1
ATOM 746 C CA . GLN A 1 93 ? 12.466 20.732 -2.814 1.00 8.92 93 GLN A CA 1
ATOM 747 C C . GLN A 1 93 ? 11.007 21.200 -2.909 1.00 12.19 93 GLN A C 1
ATOM 748 O O . GLN A 1 93 ? 10.188 20.857 -2.037 1.00 11.24 93 GLN A O 1
ATOM 754 N N . THR A 1 94 ? 10.663 21.946 -3.961 1.00 8.09 94 THR A N 1
ATOM 755 C CA . THR A 1 94 ? 9.301 22.444 -4.114 1.00 8.90 94 THR A CA 1
ATOM 756 C C . THR A 1 94 ? 8.534 21.775 -5.254 1.00 11.60 94 THR A C 1
ATOM 757 O O . THR A 1 94 ? 7.328 21.989 -5.390 1.00 16.26 94 THR A O 1
ATOM 761 N N . GLY A 1 95 ? 9.223 20.990 -6.084 1.00 12.19 95 GLY A N 1
ATOM 762 C CA . GLY A 1 95 ? 8.541 20.358 -7.206 1.00 15.08 95 GLY A CA 1
ATOM 763 C C . GLY A 1 95 ? 8.664 21.133 -8.523 1.00 13.81 95 GLY A C 1
ATOM 764 O O . GLY A 1 95 ? 8.458 20.555 -9.600 1.00 12.58 95 GLY A O 1
ATOM 765 N N . SER A 1 96 ? 8.981 22.425 -8.463 1.00 12.38 96 SER A N 1
ATOM 766 C CA . SER A 1 96 ? 9.143 23.205 -9.709 1.00 9.28 96 SER A CA 1
ATOM 767 C C . SER A 1 96 ? 9.985 24.459 -9.526 1.00 13.65 96 SER A C 1
ATOM 768 O O . SER A 1 96 ? 10.039 25.025 -8.439 1.00 12.72 96 SER A O 1
ATOM 771 N N . ARG A 1 97 ? 10.667 24.877 -10.586 1.00 12.53 97 ARG A N 1
ATOM 772 C CA . ARG A 1 97 ? 11.446 26.102 -10.504 1.00 12.87 97 ARG A CA 1
ATOM 773 C C . ARG A 1 97 ? 10.486 27.237 -10.134 1.00 9.37 97 ARG A C 1
ATOM 774 O O . ARG A 1 97 ? 10.810 28.072 -9.289 1.00 10.93 97 ARG A O 1
ATOM 782 N N . PHE A 1 98 ? 9.304 27.274 -10.757 1.00 10.59 98 PHE A N 1
ATOM 783 C CA . PHE A 1 98 ? 8.339 28.341 -10.427 1.00 14.43 98 PHE A CA 1
ATOM 784 C C . PHE A 1 98 ? 8.017 28.403 -8.933 1.00 11.69 98 PHE A C 1
ATOM 785 O O . PHE A 1 98 ? 8.033 29.479 -8.338 1.00 9.66 98 PHE A O 1
ATOM 793 N N . HIS A 1 99 ? 7.729 27.271 -8.307 1.00 10.89 99 HIS A N 1
ATOM 794 C CA . HIS A 1 99 ? 7.437 27.337 -6.877 1.00 13.06 99 HIS A CA 1
ATOM 795 C C . HIS A 1 99 ? 8.675 27.670 -6.029 1.00 9.51 99 HIS A C 1
ATOM 796 O O . HIS A 1 99 ? 8.560 28.299 -4.981 1.00 10.15 99 HIS A O 1
ATOM 803 N N . ALA A 1 100 ? 9.861 27.281 -6.485 1.00 9.49 100 ALA A N 1
ATOM 804 C CA . ALA A 1 100 ? 11.063 27.627 -5.741 1.00 12.48 100 ALA A CA 1
ATOM 805 C C . ALA A 1 100 ? 11.192 29.158 -5.735 1.00 11.83 100 ALA A C 1
ATOM 806 O O . ALA A 1 100 ? 11.522 29.758 -4.714 1.00 10.97 100 ALA A O 1
ATOM 808 N N . ILE A 1 101 ? 10.937 29.784 -6.883 1.00 11.11 101 ILE A N 1
ATOM 809 C CA . ILE A 1 101 ? 11.024 31.236 -6.970 1.00 11.98 101 ILE A CA 1
ATOM 810 C C . ILE A 1 101 ? 9.961 31.889 -6.099 1.00 12.11 101 ILE A C 1
ATOM 811 O O . ILE A 1 101 ? 10.240 32.860 -5.408 1.00 10.82 101 ILE A O 1
ATOM 816 N N . LEU A 1 102 ? 8.748 31.344 -6.136 1.00 11.39 102 LEU A N 1
ATOM 817 C CA . LEU A 1 102 ? 7.635 31.877 -5.352 1.00 11.73 102 LEU A CA 1
ATOM 818 C C . LEU A 1 102 ? 7.943 31.790 -3.851 1.00 14.25 102 LEU A C 1
ATOM 819 O O . LEU A 1 102 ? 7.785 32.772 -3.128 1.00 13.79 102 LEU A O 1
ATOM 824 N N . TRP A 1 103 ? 8.393 30.622 -3.385 1.00 10.96 103 TRP A N 1
ATOM 825 C CA . TRP A 1 103 ? 8.726 30.474 -1.972 1.00 6.96 103 TRP A CA 1
ATOM 826 C C . TRP A 1 103 ? 9.861 31.411 -1.595 1.00 10.10 103 TRP A C 1
ATOM 827 O O . TRP A 1 103 ? 9.836 32.008 -0.523 1.00 11.53 103 TRP A O 1
ATOM 838 N N . HIS A 1 104 ? 10.869 31.531 -2.463 1.00 8.93 104 HIS A N 1
ATOM 839 C CA . HIS A 1 104 ? 11.988 32.413 -2.170 1.00 10.88 104 HIS A CA 1
ATOM 840 C C . HIS A 1 104 ? 11.502 33.842 -1.953 1.00 12.66 104 HIS A C 1
ATOM 841 O O . HIS A 1 104 ? 11.943 34.517 -1.024 1.00 13.01 104 HIS A O 1
ATOM 848 N N . LYS A 1 105 ? 10.586 34.295 -2.803 1.00 12.66 105 LYS A N 1
ATOM 849 C CA . LYS A 1 105 ? 10.057 35.653 -2.677 1.00 14.50 105 LYS A CA 1
ATOM 850 C C . LYS A 1 105 ? 9.446 35.910 -1.307 1.00 16.60 105 LYS A C 1
ATOM 851 O O . LYS A 1 105 ? 9.810 36.875 -0.629 1.00 17.93 105 LYS A O 1
ATOM 857 N N . HIS A 1 106 ? 8.528 35.035 -0.903 1.00 11.38 106 HIS A N 1
ATOM 858 C CA . HIS A 1 106 ? 7.831 35.138 0.370 1.00 11.99 106 HIS A CA 1
ATOM 859 C C . HIS A 1 106 ? 8.739 34.923 1.557 1.00 15.38 106 HIS A C 1
ATOM 860 O O . HIS A 1 106 ? 8.567 35.565 2.600 1.00 14.89 106 HIS A O 1
ATOM 867 N N . LEU A 1 107 ? 9.687 33.995 1.430 1.00 12.81 107 LEU A N 1
ATOM 868 C CA . LEU A 1 107 ? 10.580 33.770 2.559 1.00 15.03 107 LEU A CA 1
ATOM 869 C C . LEU A 1 107 ? 11.544 34.947 2.724 1.00 15.76 107 LEU A C 1
ATOM 870 O O . LEU A 1 107 ? 11.842 35.364 3.853 1.00 14.68 107 LEU A O 1
ATOM 875 N N . ASP A 1 108 ? 12.010 35.502 1.606 1.00 13.97 108 ASP A N 1
ATOM 876 C CA . ASP A 1 108 ? 12.927 36.633 1.672 1.00 19.38 108 ASP A CA 1
ATOM 877 C C . ASP A 1 108 ? 12.231 37.808 2.383 1.00 20.20 108 ASP A C 1
ATOM 878 O O . ASP A 1 108 ? 12.835 38.489 3.217 1.00 17.93 108 ASP A O 1
ATOM 883 N N . ASP A 1 109 ? 10.961 38.040 2.071 1.00 17.29 109 ASP A N 1
ATOM 884 C CA . ASP A 1 109 ? 10.220 39.107 2.747 1.00 23.37 109 ASP A CA 1
ATOM 885 C C . ASP A 1 109 ? 10.106 38.804 4.246 1.00 19.49 109 ASP A C 1
ATOM 886 O O . ASP A 1 109 ? 10.355 39.668 5.081 1.00 21.19 109 ASP A O 1
ATOM 891 N N . ALA A 1 110 ? 9.726 37.576 4.581 1.00 16.13 110 ALA A N 1
ATOM 892 C CA . ALA A 1 110 ? 9.563 37.156 5.962 1.00 16.32 110 ALA A CA 1
ATOM 893 C C . ALA A 1 110 ? 10.835 37.306 6.803 1.00 20.10 110 ALA A C 1
ATOM 894 O O . ALA A 1 110 ? 10.768 37.724 7.970 1.00 18.42 110 ALA A O 1
ATOM 896 N N . CYS A 1 111 ? 11.989 36.969 6.218 1.00 13.59 111 CYS A N 1
ATOM 897 C CA . CYS A 1 111 ? 13.260 37.061 6.945 1.00 15.97 111 CYS A CA 1
ATOM 898 C C . CYS A 1 111 ? 13.539 38.515 7.335 1.00 17.63 111 CYS A C 1
ATOM 899 O O . CYS A 1 111 ? 14.267 38.781 8.297 1.00 16.81 111 CYS A O 1
ATOM 902 N N . LYS A 1 112 ? 12.970 39.444 6.570 1.00 18.00 112 LYS A N 1
ATOM 903 C CA . LYS A 1 112 ? 13.182 40.873 6.813 1.00 21.12 112 LYS A CA 1
ATOM 904 C C . LYS A 1 112 ? 11.931 41.494 7.424 1.00 27.19 112 LYS A C 1
ATOM 905 O O . LYS A 1 112 ? 11.774 42.721 7.431 1.00 22.72 112 LYS A O 1
ATOM 911 N N . SER A 1 113 ? 11.051 40.650 7.949 1.00 20.89 113 SER A N 1
ATOM 912 C CA . SER A 1 113 ? 9.802 41.151 8.521 1.00 22.12 113 SER A CA 1
ATOM 913 C C . SER A 1 113 ? 9.870 41.314 10.029 1.00 26.80 113 SER A C 1
ATOM 914 O O . SER A 1 113 ? 10.953 41.366 10.600 1.00 36.25 113 SER A O 1
ATOM 917 N N . SER A 1 114 ? 8.715 41.377 10.679 1.00 29.10 114 SER A N 1
ATOM 918 C CA . SER A 1 114 ? 8.675 41.614 12.117 1.00 28.19 114 SER A CA 1
ATOM 919 C C . SER A 1 114 ? 8.510 40.418 13.047 1.00 30.78 114 SER A C 1
ATOM 920 O O . SER A 1 114 ? 7.958 39.384 12.667 1.00 24.66 114 SER A O 1
ATOM 923 N N . ARG A 1 115 ? 9.016 40.580 14.269 1.00 29.32 115 ARG A N 1
ATOM 924 C CA . ARG A 1 115 ? 8.912 39.569 15.314 1.00 32.39 115 ARG A CA 1
ATOM 925 C C . ARG A 1 115 ? 7.683 39.918 16.157 1.00 36.41 115 ARG A C 1
ATOM 926 O O . ARG A 1 115 ? 7.451 41.086 16.472 1.00 31.94 115 ARG A O 1
ATOM 934 N N . PRO A 1 116 ? 6.884 38.910 16.544 1.00 40.40 116 PRO A N 1
ATOM 935 C CA . PRO A 1 116 ? 5.696 39.192 17.357 1.00 37.87 116 PRO A CA 1
ATOM 936 C C . PRO A 1 116 ? 6.100 39.700 18.743 1.00 42.53 116 PRO A C 1
ATOM 937 O O . PRO A 1 116 ? 7.291 39.563 19.098 1.00 41.73 116 PRO A O 1
ATOM 941 N N . PRO B 1 1 ? 6.038 33.350 -16.665 1.00 22.06 1 PRO B N 1
ATOM 942 C CA . PRO B 1 1 ? 4.656 32.920 -16.354 1.00 19.90 1 PRO B CA 1
ATOM 943 C C . PRO B 1 1 ? 4.173 33.587 -15.084 1.00 17.70 1 PRO B C 1
ATOM 944 O O . PRO B 1 1 ? 4.972 33.898 -14.198 1.00 20.54 1 PRO B O 1
ATOM 948 N N . THR B 1 2 ? 2.865 33.785 -14.987 1.00 14.62 2 THR B N 1
ATOM 949 C CA . THR B 1 2 ? 2.255 34.393 -13.816 1.00 10.76 2 THR B CA 1
ATOM 950 C C . THR B 1 2 ? 1.985 33.366 -12.716 1.00 16.07 2 THR B C 1
ATOM 951 O O . THR B 1 2 ? 2.078 33.670 -11.536 1.00 15.14 2 THR B O 1
ATOM 963 N N . GLU B 1 4 ? 1.963 28.779 -12.013 1.00 10.30 4 GLU B N 1
ATOM 964 C CA . GLU B 1 4 ? 2.164 27.416 -12.508 1.00 12.17 4 GLU B CA 1
ATOM 965 C C . GLU B 1 4 ? 1.852 26.467 -11.377 1.00 12.56 4 GLU B C 1
ATOM 966 O O . GLU B 1 4 ? 2.010 26.807 -10.202 1.00 12.59 4 GLU B O 1
ATOM 972 N N . GLY B 1 5 ? 1.415 25.267 -11.723 1.00 10.62 5 GLY B N 1
ATOM 973 C CA . GLY B 1 5 ? 1.190 24.313 -10.665 1.00 11.95 5 GLY B CA 1
ATOM 974 C C . GLY B 1 5 ? 0.427 23.115 -11.135 1.00 10.73 5 GLY B C 1
ATOM 975 O O . GLY B 1 5 ? -0.119 23.122 -12.240 1.00 9.33 5 GLY B O 1
ATOM 976 N N . PRO B 1 6 ? 0.358 22.075 -10.292 1.00 8.01 6 PRO B N 1
ATOM 977 C CA . PRO B 1 6 ? -0.363 20.866 -10.634 1.00 7.48 6 PRO B CA 1
ATOM 978 C C . PRO B 1 6 ? -1.842 21.066 -10.342 1.00 12.65 6 PRO B C 1
ATOM 979 O O . PRO B 1 6 ? -2.216 21.431 -9.228 1.00 15.90 6 PRO B O 1
ATOM 983 N N . LEU B 1 7 ? -2.675 20.852 -11.353 1.00 8.16 7 LEU B N 1
ATOM 984 C CA . LEU B 1 7 ? -4.120 20.996 -11.186 1.00 5.94 7 LEU B CA 1
ATOM 985 C C . LEU B 1 7 ? -4.851 19.805 -11.803 1.00 13.33 7 LEU B C 1
ATOM 986 O O . LEU B 1 7 ? -4.370 19.196 -12.761 1.00 15.26 7 LEU B O 1
ATOM 991 N N . ARG B 1 8 ? -6.008 19.479 -11.249 1.00 8.10 8 ARG B N 1
ATOM 992 C CA . ARG B 1 8 ? -6.846 18.458 -11.859 1.00 10.55 8 ARG B CA 1
ATOM 993 C C . ARG B 1 8 ? -8.029 19.237 -12.414 1.00 9.27 8 ARG B C 1
ATOM 994 O O . ARG B 1 8 ? -8.571 20.106 -11.734 1.00 12.46 8 ARG B O 1
ATOM 1002 N N . ARG B 1 9 ? -8.471 18.903 -13.630 1.00 8.86 9 ARG B N 1
ATOM 1003 C CA . ARG B 1 9 ? -9.594 19.607 -14.236 1.00 10.90 9 ARG B CA 1
ATOM 1004 C C . ARG B 1 9 ? -10.718 18.630 -14.550 1.00 7.08 9 ARG B C 1
ATOM 1005 O O . ARG B 1 9 ? -10.449 17.499 -14.924 1.00 9.27 9 ARG B O 1
ATOM 1013 N N . LYS B 1 10 ? -11.954 19.070 -14.340 1.00 9.18 10 LYS B N 1
ATOM 1014 C CA . LYS B 1 10 ? -13.140 18.274 -14.662 1.00 10.98 10 LYS B CA 1
ATOM 1015 C C . LYS B 1 10 ? -14.015 19.160 -15.568 1.00 11.08 10 LYS B C 1
ATOM 1016 O O . LYS B 1 10 ? -14.260 20.325 -15.239 1.00 13.02 10 LYS B O 1
ATOM 1022 N N . THR B 1 11 ? -14.482 18.631 -16.696 1.00 8.40 11 THR B N 1
ATOM 1023 C CA . THR B 1 11 ? -15.349 19.430 -17.584 1.00 10.37 11 THR B CA 1
ATOM 1024 C C . THR B 1 11 ? -16.803 19.224 -17.182 1.00 10.99 11 THR B C 1
ATOM 1025 O O . THR B 1 11 ? -17.278 18.089 -17.131 1.00 11.21 11 THR B O 1
ATOM 1029 N N . LEU B 1 12 ? -17.494 20.321 -16.879 1.00 9.27 12 LEU B N 1
ATOM 1030 C CA . LEU B 1 12 ? -18.895 20.264 -16.447 1.00 11.46 12 LEU B CA 1
ATOM 1031 C C . LEU B 1 12 ? -19.851 20.511 -17.604 1.00 15.87 12 LEU B C 1
ATOM 1032 O O . LEU B 1 12 ? -20.980 19.993 -17.609 1.00 16.58 12 LEU B O 1
ATOM 1037 N N . LEU B 1 13 ? -19.410 21.355 -18.537 1.00 10.08 13 LEU B N 1
ATOM 1038 C CA . LEU B 1 13 ? -20.167 21.712 -19.733 1.00 9.73 13 LEU B CA 1
ATOM 1039 C C . LEU B 1 13 ? -19.202 22.001 -20.871 1.00 14.04 13 LEU B C 1
ATOM 1040 O O . LEU B 1 13 ? -18.189 22.689 -20.696 1.00 12.37 13 LEU B O 1
ATOM 1045 N N . LYS B 1 14 ? -19.545 21.492 -22.046 1.00 11.25 14 LYS B N 1
ATOM 1046 C CA . LYS B 1 14 ? -18.734 21.681 -23.231 1.00 10.90 14 LYS B CA 1
ATOM 1047 C C . LYS B 1 14 ? -19.761 21.997 -24.322 1.00 15.20 14 LYS B C 1
ATOM 1048 O O . LYS B 1 14 ? -20.674 21.204 -24.567 1.00 14.84 14 LYS B O 1
ATOM 1054 N N . GLU B 1 15 ? -19.632 23.181 -24.918 1.00 12.46 15 GLU B N 1
ATOM 1055 C CA . GLU B 1 15 ? -20.558 23.636 -25.969 1.00 14.34 15 GLU B CA 1
ATOM 1056 C C . GLU B 1 15 ? -21.993 23.621 -25.455 1.00 13.78 15 GLU B C 1
ATOM 1057 O O . GLU B 1 15 ? -22.936 23.320 -26.188 1.00 15.65 15 GLU B O 1
ATOM 1063 N N . GLY B 1 16 ? -22.146 23.938 -24.173 1.00 10.12 16 GLY B N 1
ATOM 1064 C CA . GLY B 1 16 ? -23.461 23.995 -23.558 1.00 12.47 16 GLY B CA 1
ATOM 1065 C C . GLY B 1 16 ? -24.115 22.705 -23.086 1.00 19.29 16 GLY B C 1
ATOM 1066 O O . GLY B 1 16 ? -25.253 22.720 -22.621 1.00 18.98 16 GLY B O 1
ATOM 1067 N N . ARG B 1 17 ? -23.419 21.587 -23.205 1.00 17.15 17 ARG B N 1
ATOM 1068 C CA . ARG B 1 17 ? -23.986 20.311 -22.772 1.00 20.63 17 ARG B CA 1
ATOM 1069 C C . ARG B 1 17 ? -23.039 19.540 -21.861 1.00 13.29 17 ARG B C 1
ATOM 1070 O O . ARG B 1 17 ? -21.818 19.643 -21.991 1.00 14.43 17 ARG B O 1
ATOM 1078 N N . LYS B 1 18 ? -23.612 18.749 -20.959 1.00 18.96 18 LYS B N 1
ATOM 1079 C CA . LYS B 1 18 ? -22.803 17.955 -20.034 1.00 16.12 18 LYS B CA 1
ATOM 1080 C C . LYS B 1 18 ? -22.120 16.799 -20.747 1.00 21.16 18 LYS B C 1
ATOM 1081 O O . LYS B 1 18 ? -22.744 16.089 -21.524 1.00 20.13 18 LYS B O 1
ATOM 1087 N N . PRO B 1 19 ? -20.818 16.605 -20.508 1.00 17.05 19 PRO B N 1
ATOM 1088 C CA . PRO B 1 19 ? -20.131 15.485 -21.170 1.00 19.72 19 PRO B CA 1
ATOM 1089 C C . PRO B 1 19 ? -20.705 14.175 -20.616 1.00 17.11 19 PRO B C 1
ATOM 1090 O O . PRO B 1 19 ? -21.260 14.158 -19.516 1.00 23.06 19 PRO B O 1
ATOM 1094 N N . ALA B 1 20 ? -20.601 13.100 -21.392 1.00 25.17 20 ALA B N 1
ATOM 1095 C CA . ALA B 1 20 ? -21.099 11.795 -20.964 1.00 26.33 20 ALA B CA 1
ATOM 1096 C C . ALA B 1 20 ? -20.431 11.463 -19.638 1.00 26.30 20 ALA B C 1
ATOM 1097 O O . ALA B 1 20 ? -21.089 11.073 -18.665 1.00 33.83 20 ALA B O 1
ATOM 1099 N N . LEU B 1 21 ? -19.118 11.629 -19.605 1.00 26.40 21 LEU B N 1
ATOM 1100 C CA . LEU B 1 21 ? -18.355 11.378 -18.393 1.00 40.87 21 LEU B CA 1
ATOM 1101 C C . LEU B 1 21 ? -17.477 12.560 -18.037 1.00 36.38 21 LEU B C 1
ATOM 1102 O O . LEU B 1 21 ? -16.621 12.972 -18.817 1.00 40.57 21 LEU B O 1
ATOM 1107 N N . SER B 1 22 ? -17.695 13.106 -16.852 1.00 41.84 22 SER B N 1
ATOM 1108 C CA . SER B 1 22 ? -16.896 14.228 -16.404 1.00 45.54 22 SER B CA 1
ATOM 1109 C C . SER B 1 22 ? -16.055 13.767 -15.218 1.00 44.99 22 SER B C 1
ATOM 1110 O O . SER B 1 22 ? -16.487 13.830 -14.062 1.00 51.80 22 SER B O 1
ATOM 1113 N N . SER B 1 23 ? -14.861 13.273 -15.529 1.00 34.96 23 SER B N 1
ATOM 1114 C CA . SER B 1 23 ? -13.926 12.807 -14.519 1.00 32.27 23 SER B CA 1
ATOM 1115 C C . SER B 1 23 ? -12.780 13.807 -14.423 1.00 25.06 23 SER B C 1
ATOM 1116 O O . SER B 1 23 ? -12.652 14.702 -15.258 1.00 25.58 23 SER B O 1
ATOM 1119 N N . TRP B 1 24 ? -11.961 13.662 -13.393 1.00 18.73 24 TRP B N 1
ATOM 1120 C CA . TRP B 1 24 ? -10.834 14.560 -13.208 1.00 16.22 24 TRP B CA 1
ATOM 1121 C C . TRP B 1 24 ? -9.664 14.114 -14.076 1.00 21.36 24 TRP B C 1
ATOM 1122 O O . TRP B 1 24 ? -9.452 12.922 -14.284 1.00 22.73 24 TRP B O 1
ATOM 1133 N N . THR B 1 25 ? -8.906 15.075 -14.581 1.00 12.38 25 THR B N 1
ATOM 1134 C CA . THR B 1 25 ? -7.714 14.759 -15.379 1.00 13.63 25 THR B CA 1
ATOM 1135 C C . THR B 1 25 ? -6.569 15.550 -14.775 1.00 13.68 25 THR B C 1
ATOM 1136 O O . THR B 1 25 ? -6.736 16.737 -14.499 1.00 11.27 25 THR B O 1
ATOM 1140 N N . ARG B 1 26 ? -5.421 14.898 -14.575 1.00 11.71 26 ARG B N 1
ATOM 1141 C CA . ARG B 1 26 ? -4.231 15.548 -14.005 1.00 10.25 26 ARG B CA 1
ATOM 1142 C C . ARG B 1 26 ? -3.405 16.323 -15.052 1.00 11.98 26 ARG B C 1
ATOM 1143 O O . ARG B 1 26 ? -3.076 15.802 -16.127 1.00 12.96 26 ARG B O 1
ATOM 1151 N N . TYR B 1 27 ? -3.023 17.554 -14.711 1.00 8.07 27 TYR B N 1
ATOM 1152 C CA . TYR B 1 27 ? -2.236 18.400 -15.616 1.00 9.01 27 TYR B CA 1
ATOM 1153 C C . TYR B 1 27 ? -1.279 19.281 -14.842 1.00 11.11 27 TYR B C 1
ATOM 1154 O O . TYR B 1 27 ? -1.457 19.499 -13.638 1.00 14.02 27 TYR B O 1
ATOM 1163 N N . TRP B 1 28 ? -0.259 19.773 -15.545 1.00 9.9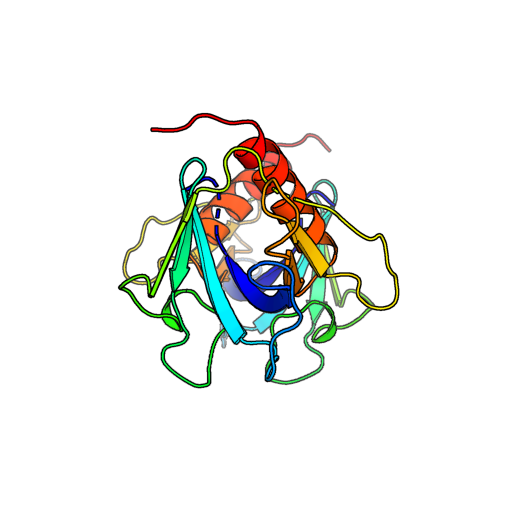4 28 TRP B N 1
ATOM 1164 C CA . TRP B 1 28 ? 0.609 20.800 -14.995 1.00 11.05 28 TRP B CA 1
ATOM 1165 C C . TRP B 1 28 ? 0.057 21.946 -15.830 1.00 12.83 28 TRP B C 1
ATOM 1166 O O . TRP B 1 28 ? -0.033 21.829 -17.070 1.00 10.94 28 TRP B O 1
ATOM 1177 N N . VAL B 1 29 ? -0.363 23.024 -15.176 1.00 7.82 29 VAL B N 1
ATOM 1178 C CA . VAL B 1 29 ? -0.954 24.164 -15.874 1.00 6.33 29 VAL B CA 1
ATOM 1179 C C . VAL B 1 29 ? -0.086 25.401 -15.678 1.00 10.09 29 VAL B C 1
ATOM 1180 O O . VAL B 1 29 ? 0.404 25.658 -14.582 1.00 8.90 29 VAL B O 1
ATOM 1184 N N . VAL B 1 30 ? 0.127 26.132 -16.762 1.00 12.60 30 VAL B N 1
ATOM 1185 C CA . VAL B 1 30 ? 0.938 27.350 -16.726 1.00 8.18 30 VAL B CA 1
ATOM 1186 C C . VAL B 1 30 ? 0.071 28.488 -17.243 1.00 11.00 30 VAL B C 1
ATOM 1187 O O . VAL B 1 30 ? -0.545 28.363 -18.295 1.00 11.67 30 VAL B O 1
ATOM 1191 N N . LEU B 1 31 ? 0.005 29.586 -16.497 1.00 9.94 31 LEU B N 1
ATOM 1192 C CA . LEU B 1 31 ? -0.756 30.748 -16.939 1.00 9.02 31 LEU B CA 1
ATOM 1193 C C . LEU B 1 31 ? 0.314 31.729 -17.402 1.00 13.50 31 LEU B C 1
ATOM 1194 O O . LEU B 1 31 ? 1.116 32.220 -16.593 1.00 17.19 31 LEU B O 1
ATOM 1199 N N . SER B 1 32 ? 0.316 31.994 -18.701 1.00 13.79 32 SER B N 1
ATOM 1200 C CA . SER B 1 32 ? 1.274 32.897 -19.335 1.00 17.64 32 SER B CA 1
ATOM 1201 C C . SER B 1 32 ? 0.423 34.013 -19.943 1.00 16.24 32 SER B C 1
ATOM 1202 O O . SER B 1 32 ? -0.315 33.785 -20.896 1.00 16.99 32 SER B O 1
ATOM 1205 N N . GLY B 1 33 ? 0.511 35.215 -19.391 1.00 17.65 33 GLY B N 1
ATOM 1206 C CA . GLY B 1 33 ? -0.330 36.284 -19.907 1.00 18.04 33 GLY B CA 1
ATOM 1207 C C . GLY B 1 33 ? -1.782 35.908 -19.608 1.00 23.01 33 GLY B C 1
ATOM 1208 O O . GLY B 1 33 ? -2.157 35.741 -18.446 1.00 20.95 33 GLY B O 1
ATOM 1209 N N . ALA B 1 34 ? -2.608 35.775 -20.644 1.00 17.37 34 ALA B N 1
ATOM 1210 C CA . ALA B 1 34 ? -3.990 35.378 -20.429 1.00 20.06 34 ALA B CA 1
ATOM 1211 C C . ALA B 1 34 ? -4.208 34.016 -21.095 1.00 18.38 34 ALA B C 1
ATOM 1212 O O . ALA B 1 34 ? -5.324 33.647 -21.442 1.00 17.96 34 ALA B O 1
ATOM 1214 N N . THR B 1 35 ? -3.128 33.264 -21.256 1.00 14.73 35 THR B N 1
ATOM 1215 C CA . THR B 1 35 ? -3.231 31.964 -21.890 1.00 15.22 35 THR B CA 1
ATOM 1216 C C . THR B 1 35 ? -2.875 30.848 -20.940 1.00 11.48 35 THR B C 1
ATOM 1217 O O . THR B 1 35 ? -1.890 30.938 -20.225 1.00 13.41 35 THR B O 1
ATOM 1221 N N . LEU B 1 36 ? -3.701 29.809 -20.926 1.00 10.71 36 LEU B N 1
ATOM 1222 C CA . LEU B 1 36 ? -3.415 28.646 -20.105 1.00 10.59 36 LEU B CA 1
ATOM 1223 C C . LEU B 1 36 ? -2.784 27.590 -21.001 1.00 12.28 36 LEU B C 1
ATOM 1224 O O . LEU B 1 36 ? -3.296 27.289 -22.099 1.00 14.12 36 LEU B O 1
ATOM 1229 N N . LEU B 1 37 ? -1.654 27.042 -20.564 1.00 9.08 37 LEU B N 1
ATOM 1230 C CA . LEU B 1 37 ? -1.022 25.969 -21.299 1.00 11.68 37 LEU B CA 1
ATOM 1231 C C . LEU B 1 37 ? -1.149 24.780 -20.377 1.00 10.77 37 LEU B C 1
ATOM 1232 O O . LEU B 1 37 ? -0.841 24.884 -19.191 1.00 12.29 37 LEU B O 1
ATOM 1237 N N . TYR B 1 38 ? -1.582 23.657 -20.943 1.00 10.06 38 TYR B N 1
ATOM 1238 C CA . TYR B 1 38 ? -1.793 22.424 -20.202 1.00 9.10 38 TYR B CA 1
ATOM 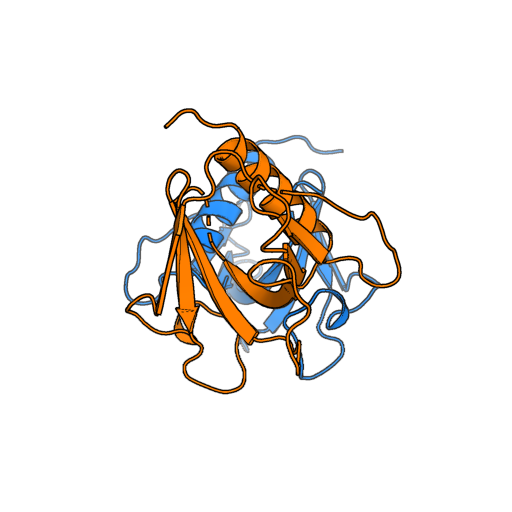1239 C C . TYR B 1 38 ? -0.818 21.336 -20.628 1.00 13.39 38 TYR B C 1
ATOM 1240 O O . TYR B 1 38 ? -0.700 21.048 -21.819 1.00 13.95 38 TYR B O 1
ATOM 1249 N N . TYR B 1 39 ? -0.144 20.729 -19.654 1.00 10.53 39 TYR B N 1
ATOM 1250 C CA . TYR B 1 39 ? 0.796 19.638 -19.911 1.00 11.68 39 TYR B CA 1
ATOM 1251 C C . TYR B 1 39 ? 0.252 18.357 -19.273 1.00 14.28 39 TYR B C 1
ATOM 1252 O O . TYR B 1 39 ? 0.071 18.270 -18.050 1.00 12.91 39 TYR B O 1
ATOM 1261 N N . GLY B 1 40 ? 0.008 17.339 -20.095 1.00 14.23 40 GLY B N 1
ATOM 1262 C CA . GLY B 1 40 ? -0.532 16.109 -19.548 1.00 15.78 40 GLY B CA 1
ATOM 1263 C C . GLY B 1 40 ? 0.433 15.320 -18.670 1.00 15.03 40 GLY B C 1
ATOM 1264 O O . GLY B 1 40 ? 1.642 15.533 -18.704 1.00 14.02 40 GLY B O 1
ATOM 1265 N N . ALA B 1 41 ? -0.105 14.404 -17.877 1.00 11.80 41 ALA B N 1
ATOM 1266 C CA . ALA B 1 41 ? 0.733 13.586 -16.999 1.00 11.51 41 ALA B CA 1
ATOM 1267 C C . ALA B 1 41 ? 1.569 12.536 -17.747 1.00 17.42 41 ALA B C 1
ATOM 1268 O O . ALA B 1 41 ? 1.165 12.043 -18.798 1.00 18.54 41 ALA B O 1
ATOM 1270 N N . LYS B 1 42 ? 2.736 12.212 -17.203 1.00 15.90 42 LYS B N 1
ATOM 1271 C CA . LYS B 1 42 ? 3.616 11.196 -17.797 1.00 26.48 42 LYS B CA 1
ATOM 1272 C C . LYS B 1 42 ? 3.299 9.838 -17.182 1.00 29.36 42 LYS B C 1
ATOM 1273 O O . LYS B 1 42 ? 3.489 8.800 -17.823 1.00 36.07 42 LYS B O 1
ATOM 1279 N N . SER B 1 43 ? 2.838 9.855 -15.932 1.00 32.60 43 SER B N 1
ATOM 1280 C CA . SER B 1 43 ? 2.494 8.634 -15.202 1.00 35.50 43 SER B CA 1
ATOM 1281 C C . SER B 1 43 ? 1.142 8.794 -14.512 1.00 37.06 43 SER B C 1
ATOM 1282 O O . SER B 1 43 ? 0.414 9.742 -14.789 1.00 35.48 43 SER B O 1
ATOM 1285 N N . LEU B 1 44 ? 0.815 7.876 -13.607 1.00 31.83 44 LEU B N 1
ATOM 1286 C CA . LEU B 1 44 ? -0.464 7.925 -12.899 1.00 34.80 44 LEU B CA 1
ATOM 1287 C C . LEU B 1 44 ? -0.378 8.624 -11.550 1.00 35.27 44 LEU B C 1
ATOM 1288 O O . LEU B 1 44 ? -1.401 8.846 -10.900 1.00 37.57 44 LEU B O 1
ATOM 1293 N N . ARG B 1 45 ? 0.833 8.965 -11.124 1.00 24.11 45 ARG B N 1
ATOM 1294 C CA . ARG B 1 45 ? 1.013 9.598 -9.818 1.00 31.14 45 ARG B CA 1
ATOM 1295 C C . ARG B 1 45 ? 2.149 10.620 -9.855 1.00 30.50 45 ARG B C 1
ATOM 1296 O O . ARG B 1 45 ? 3.115 10.466 -10.615 1.00 27.68 45 ARG B O 1
ATOM 1304 N N . GLY B 1 46 ? 2.025 11.669 -9.049 1.00 25.79 46 GLY B N 1
ATOM 1305 C CA . GLY B 1 46 ? 3.075 12.673 -9.006 1.00 22.48 46 GLY B CA 1
ATOM 1306 C C . GLY B 1 46 ? 2.570 14.068 -9.303 1.00 21.38 46 GLY B C 1
ATOM 1307 O O . GLY B 1 46 ? 1.738 14.245 -10.199 1.00 18.84 46 GLY B O 1
ATOM 1308 N N . THR B 1 47 ? 3.058 15.053 -8.547 1.00 17.35 47 THR B N 1
ATOM 1309 C CA . THR B 1 47 ? 2.649 16.441 -8.756 1.00 16.46 47 THR B CA 1
ATOM 1310 C C . THR B 1 47 ? 3.822 17.402 -8.985 1.00 13.56 47 THR B C 1
ATOM 1311 O O . THR B 1 47 ? 3.619 18.614 -8.964 1.00 17.53 47 THR B O 1
ATOM 1315 N N . ASP B 1 48 ? 5.028 16.880 -9.185 1.00 13.89 48 ASP B N 1
ATOM 1316 C CA . ASP B 1 48 ? 6.194 17.730 -9.457 1.00 12.65 48 ASP B CA 1
ATOM 1317 C C . ASP B 1 48 ? 6.155 18.049 -10.967 1.00 15.32 48 ASP B C 1
ATOM 1318 O O . ASP B 1 48 ? 5.544 17.306 -11.757 1.00 13.40 48 ASP B O 1
ATOM 1323 N N . ARG B 1 49 ? 6.825 19.121 -11.375 1.00 10.08 49 ARG B N 1
ATOM 1324 C CA . ARG B 1 49 ? 6.828 19.487 -12.787 1.00 12.05 49 ARG B CA 1
ATOM 1325 C C . ARG B 1 49 ? 7.296 18.314 -13.674 1.00 12.62 49 ARG B C 1
ATOM 1326 O O . ARG B 1 49 ? 6.735 18.077 -14.754 1.00 11.89 49 ARG B O 1
ATOM 1334 N N . LYS B 1 50 ? 8.285 17.570 -13.198 1.00 14.51 50 LYS B N 1
ATOM 1335 C CA . LYS B 1 50 ? 8.848 16.437 -13.935 1.00 16.16 50 LYS B CA 1
ATOM 1336 C C . LYS B 1 50 ? 7.870 15.281 -14.180 1.00 16.52 50 LYS B C 1
ATOM 1337 O O . LYS B 1 50 ? 8.130 14.426 -15.024 1.00 21.70 50 LYS B O 1
ATOM 1343 N N . HIS B 1 51 ? 6.752 15.251 -13.455 1.00 11.64 51 HIS B N 1
ATOM 1344 C CA . HIS B 1 51 ? 5.763 14.198 -13.655 1.00 13.26 51 HIS B CA 1
ATOM 1345 C C . HIS B 1 51 ? 4.831 14.529 -14.824 1.00 13.78 51 HIS B C 1
ATOM 1346 O O . HIS B 1 51 ? 3.895 13.775 -15.096 1.00 14.27 51 HIS B O 1
ATOM 1353 N N . TYR B 1 52 ? 5.076 15.652 -15.505 1.00 12.85 52 TYR B N 1
ATOM 1354 C CA . TYR B 1 52 ? 4.234 16.060 -16.625 1.00 9.78 52 TYR B CA 1
ATOM 1355 C C . TYR B 1 52 ? 5.045 16.301 -17.898 1.00 15.21 52 TYR B C 1
ATOM 1356 O O . TYR B 1 52 ? 6.243 16.566 -17.841 1.00 17.17 52 TYR B O 1
ATOM 1365 N N . LYS B 1 53 ? 4.382 16.205 -19.049 1.00 14.55 53 LYS B N 1
ATOM 1366 C CA . LYS B 1 53 ? 5.048 16.354 -20.337 1.00 16.10 53 LYS B CA 1
ATOM 1367 C C . LYS B 1 53 ? 5.726 17.694 -20.608 1.00 18.21 53 LYS B C 1
ATOM 1368 O O . LYS B 1 53 ? 5.432 18.702 -19.968 1.00 15.27 53 LYS B O 1
ATOM 1374 N N . SER B 1 54 ? 6.637 17.692 -21.579 1.00 20.07 54 SER B N 1
ATOM 1375 C CA . SER B 1 54 ? 7.391 18.891 -21.940 1.00 24.72 54 SER B CA 1
ATOM 1376 C C . SER B 1 54 ? 6.689 19.760 -22.967 1.00 20.06 54 SER B C 1
ATOM 1377 O O . SER B 1 54 ? 6.934 20.959 -23.046 1.00 27.20 54 SER B O 1
ATOM 1380 N N . THR B 1 55 ? 5.824 19.148 -23.762 1.00 22.40 55 THR B N 1
ATOM 1381 C CA . THR B 1 55 ? 5.085 19.886 -24.779 1.00 28.23 55 THR B CA 1
ATOM 1382 C C . THR B 1 55 ? 3.617 19.976 -24.357 1.00 21.05 55 THR B C 1
ATOM 1383 O O . THR B 1 55 ? 3.019 18.973 -23.979 1.00 28.87 55 THR B O 1
ATOM 1387 N N . PRO B 1 56 ? 3.019 21.177 -24.423 1.00 26.72 56 PRO B N 1
ATOM 1388 C CA . PRO B 1 56 ? 1.612 21.319 -24.020 1.00 20.88 56 PRO B CA 1
ATOM 1389 C C . PRO B 1 56 ? 0.620 20.646 -24.956 1.00 19.76 56 PRO B C 1
ATOM 1390 O O . PRO B 1 56 ? 0.743 20.723 -26.184 1.00 29.17 56 PRO B O 1
ATOM 1394 N N . GLY B 1 57 ? -0.371 20.004 -24.356 1.00 14.15 57 GLY B N 1
ATOM 1395 C CA . GLY B 1 57 ? -1.399 19.308 -25.106 1.00 16.48 57 GLY B CA 1
ATOM 1396 C C . GLY B 1 57 ? -2.609 20.178 -25.374 1.00 23.36 57 GLY B C 1
ATOM 1397 O O . GLY B 1 57 ? -3.467 19.818 -26.183 1.00 24.18 57 GLY B O 1
ATOM 1398 N N . LYS B 1 58 ? -2.698 21.307 -24.678 1.00 15.37 58 LYS B N 1
ATOM 1399 C CA . LYS B 1 58 ? -3.800 22.252 -24.869 1.00 10.37 58 LYS B CA 1
ATOM 1400 C C . LYS B 1 58 ? -3.287 23.657 -24.614 1.00 12.67 58 LYS B C 1
ATOM 1401 O O . LYS B 1 58 ? -2.396 23.865 -23.800 1.00 13.55 58 LYS B O 1
ATOM 1407 N N . LYS B 1 59 ? -3.853 24.626 -25.323 1.00 11.08 59 LYS B N 1
ATOM 1408 C CA . LYS B 1 59 ? -3.484 26.031 -25.164 1.00 13.03 59 LYS B CA 1
ATOM 1409 C C . LYS B 1 59 ? -4.795 26.789 -25.302 1.00 13.61 59 LYS B C 1
ATOM 1410 O O . LYS B 1 59 ? -5.468 26.686 -26.326 1.00 13.84 59 LYS B O 1
ATOM 1416 N N . VAL B 1 60 ? -5.168 27.525 -24.261 1.00 10.56 60 VAL B N 1
ATOM 1417 C CA . VAL B 1 60 ? -6.436 28.248 -24.256 1.00 9.50 60 VAL B CA 1
ATOM 1418 C C . VAL B 1 60 ? -6.366 29.672 -23.713 1.00 12.96 60 VAL B C 1
ATOM 1419 O O . VAL B 1 60 ? -5.910 29.909 -22.592 1.00 15.53 60 VAL B O 1
ATOM 1423 N N . SER B 1 61 ? -6.832 30.625 -24.508 1.00 15.50 61 SER B N 1
ATOM 1424 C CA . SER B 1 61 ? -6.863 32.019 -24.063 1.00 14.64 61 SER B CA 1
ATOM 1425 C C . SER B 1 61 ? -8.090 32.197 -23.172 1.00 17.69 61 SER B C 1
ATOM 1426 O O . SER B 1 61 ? -9.181 31.771 -23.552 1.00 17.14 61 SER B O 1
ATOM 1429 N N . ILE B 1 62 ? -7.926 32.837 -22.013 1.00 11.87 62 ILE B N 1
ATOM 1430 C CA . ILE B 1 62 ? -9.066 33.046 -21.138 1.00 11.40 62 ILE B CA 1
ATOM 1431 C C . ILE B 1 62 ? -9.485 34.513 -21.009 1.00 10.22 62 ILE B C 1
ATOM 1432 O O . ILE B 1 62 ? -10.128 34.900 -20.045 1.00 11.72 62 ILE B O 1
ATOM 1437 N N . VAL B 1 63 ? -9.139 35.319 -22.004 1.00 14.54 63 VAL B N 1
ATOM 1438 C CA . VAL B 1 63 ? -9.535 36.725 -21.994 1.00 16.38 63 VAL B CA 1
ATOM 1439 C C . VAL B 1 63 ? -11.058 36.773 -22.007 1.00 14.12 63 VAL B C 1
ATOM 1440 O O . VAL B 1 63 ? -11.691 36.133 -22.854 1.00 16.34 63 VAL B O 1
ATOM 1444 N N . GLY B 1 64 ? -11.630 37.530 -21.079 1.00 13.62 64 GLY B N 1
ATOM 1445 C CA . GLY B 1 64 ? -13.069 37.665 -20.980 1.00 14.41 64 GLY B CA 1
ATOM 1446 C C . GLY B 1 64 ? -13.807 36.524 -20.297 1.00 18.24 64 GLY B C 1
ATOM 1447 O O . GLY B 1 64 ? -15.034 36.561 -20.202 1.00 19.65 64 GLY B O 1
ATOM 1448 N N . TRP B 1 65 ? -13.084 35.499 -19.841 1.00 14.04 65 TRP B N 1
ATOM 1449 C CA . TRP B 1 65 ? -13.725 34.380 -19.144 1.00 13.67 65 TRP B CA 1
ATOM 1450 C C . TRP B 1 65 ? -14.053 34.831 -17.719 1.00 18.23 65 TRP B C 1
ATOM 1451 O O . TRP B 1 65 ? -13.804 35.978 -17.362 1.00 19.06 65 TRP B O 1
ATOM 1470 N N . VAL B 1 67 ? -13.876 33.496 -13.496 1.00 10.71 67 VAL B N 1
ATOM 1471 C CA . VAL B 1 67 ? -13.422 32.459 -12.576 1.00 12.99 67 VAL B CA 1
ATOM 1472 C C . VAL B 1 67 ? -14.155 32.726 -11.252 1.00 14.34 67 VAL B C 1
ATOM 1473 O O . VAL B 1 67 ? -14.404 33.887 -10.889 1.00 14.94 67 VAL B O 1
ATOM 1477 N N . GLN B 1 68 ? -14.526 31.657 -10.553 1.00 9.92 68 GLN B N 1
ATOM 1478 C CA . GLN B 1 68 ? -15.285 31.763 -9.307 1.00 13.58 68 GLN B CA 1
ATOM 1479 C C . GLN B 1 68 ? -14.678 30.874 -8.221 1.00 14.55 68 GLN B C 1
ATOM 1480 O O . GLN B 1 68 ? -14.137 29.809 -8.529 1.00 14.81 68 GLN B O 1
ATOM 1486 N N . LEU B 1 69 ? -14.790 31.312 -6.965 1.00 9.66 69 LEU B N 1
ATOM 1487 C CA . LEU B 1 69 ? -14.307 30.539 -5.800 1.00 11.50 69 LEU B CA 1
ATOM 1488 C C . LEU B 1 69 ? -15.538 30.240 -4.952 1.00 21.05 69 LEU B C 1
ATOM 1489 O O . LEU B 1 69 ? -16.055 31.139 -4.286 1.00 28.81 69 LEU B O 1
ATOM 1494 N N . PRO B 1 70 ? -16.005 28.979 -4.928 1.00 18.34 70 PRO B N 1
ATOM 1495 C CA . PRO B 1 70 ? -17.193 28.549 -4.174 1.00 24.56 70 PRO B CA 1
ATOM 1496 C C . PRO B 1 70 ? -17.287 28.565 -2.640 1.00 34.53 70 PRO B C 1
ATOM 1497 O O . PRO B 1 70 ? -18.389 28.411 -2.107 1.00 37.80 70 PRO B O 1
ATOM 1501 N N . ASP B 1 71 ? -16.180 28.734 -1.924 1.00 30.03 71 ASP B N 1
ATOM 1502 C CA . ASP B 1 71 ? -16.246 28.760 -0.452 1.00 31.45 71 ASP B CA 1
ATOM 1503 C C . ASP B 1 71 ? -17.102 27.595 0.077 1.00 29.95 71 ASP B C 1
ATOM 1504 O O . ASP B 1 71 ? -18.017 27.766 0.892 1.00 23.41 71 ASP B O 1
ATOM 1509 N N . ASP B 1 72 ? -16.758 26.406 -0.395 1.00 20.34 72 ASP B N 1
ATOM 1510 C CA . ASP B 1 72 ? -17.451 25.162 -0.094 1.00 15.97 72 ASP B CA 1
ATOM 1511 C C . ASP B 1 72 ? -16.560 24.270 0.778 1.00 19.02 72 ASP B C 1
ATOM 1512 O O . ASP B 1 72 ? -15.583 23.687 0.302 1.00 19.06 72 ASP B O 1
ATOM 1517 N N . PRO B 1 73 ? -16.898 24.126 2.071 1.00 14.91 73 PRO B N 1
ATOM 1518 C CA . PRO B 1 73 ? -16.060 23.292 2.944 1.00 17.58 73 PRO B CA 1
ATOM 1519 C C . PRO B 1 73 ? -15.956 21.818 2.542 1.00 17.58 73 PRO B C 1
ATOM 1520 O O . PRO B 1 73 ? -15.027 21.117 2.955 1.00 20.59 73 PRO B O 1
ATOM 1524 N N . GLU B 1 74 ? -16.890 21.356 1.717 1.00 16.95 74 GLU B N 1
ATOM 1525 C CA . GLU B 1 74 ? -16.884 19.978 1.231 1.00 18.88 74 GLU B CA 1
ATOM 1526 C C . GLU B 1 74 ? -15.760 19.784 0.197 1.00 18.50 74 GLU B C 1
ATOM 1527 O O . GLU B 1 74 ? -15.165 18.699 0.093 1.00 22.18 74 GLU B O 1
ATOM 1533 N N . HIS B 1 75 ? -15.454 20.844 -0.548 1.00 13.99 75 HIS B N 1
ATOM 1534 C CA . HIS B 1 75 ? -14.406 20.811 -1.597 1.00 12.54 75 HIS B CA 1
ATOM 1535 C C . HIS B 1 75 ? -13.631 22.122 -1.445 1.00 11.52 75 HIS B C 1
ATOM 1536 O O . HIS B 1 75 ? -13.777 23.050 -2.254 1.00 13.87 75 HIS B O 1
ATOM 1543 N N . PRO B 1 76 ? -12.794 22.211 -0.413 1.00 12.41 76 PRO B N 1
ATOM 1544 C CA . PRO B 1 76 ? -12.024 23.421 -0.140 1.00 14.04 76 PRO B CA 1
ATOM 1545 C C . PRO B 1 76 ? -11.012 23.908 -1.168 1.00 10.52 76 PRO B C 1
ATOM 1546 O O . PRO B 1 76 ? -10.683 25.094 -1.190 1.00 13.88 76 PRO B O 1
ATOM 1550 N N . ASP B 1 77 ? -10.561 23.015 -2.035 1.00 10.79 77 ASP B N 1
ATOM 1551 C CA . ASP B 1 77 ? -9.514 23.374 -2.981 1.00 8.79 77 ASP B CA 1
ATOM 1552 C C . ASP B 1 77 ? -9.995 23.569 -4.411 1.00 10.82 77 ASP B C 1
ATOM 1553 O O . ASP B 1 77 ? -9.219 23.450 -5.361 1.00 11.26 77 ASP B O 1
ATOM 1558 N N . ILE B 1 78 ? -11.259 23.918 -4.576 1.00 9.33 78 ILE B N 1
ATOM 1559 C CA . ILE B 1 78 ? -11.790 24.037 -5.923 1.00 7.86 78 ILE B CA 1
ATOM 1560 C C . ILE B 1 78 ? -12.036 25.462 -6.367 1.00 9.46 78 ILE B C 1
ATOM 1561 O O . ILE B 1 78 ? -12.264 26.366 -5.536 1.00 13.29 78 ILE B O 1
ATOM 1566 N N . PHE B 1 79 ? -11.905 25.662 -7.678 1.00 9.83 79 PHE B N 1
ATOM 1567 C CA . PHE B 1 79 ? -12.320 26.922 -8.288 1.00 6.19 79 PHE B CA 1
ATOM 1568 C C . PHE B 1 79 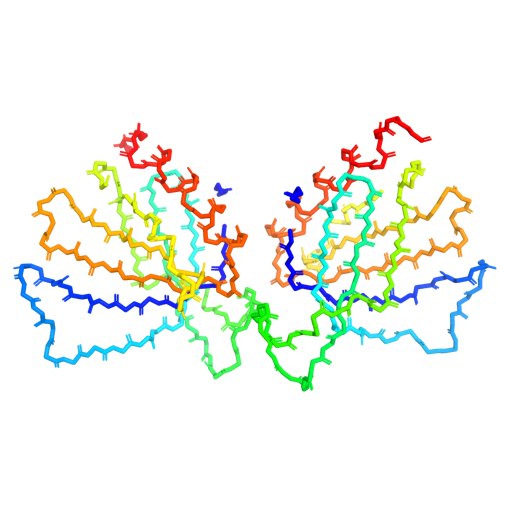? -12.985 26.541 -9.597 1.00 11.01 79 PHE B C 1
ATOM 1569 O O . PHE B 1 79 ? -12.759 25.450 -10.128 1.00 13.25 79 PHE B O 1
ATOM 1577 N N . GLN B 1 80 ? -13.850 27.413 -10.100 1.00 9.16 80 GLN B N 1
ATOM 1578 C CA . GLN B 1 80 ? -14.566 27.113 -11.333 1.00 8.54 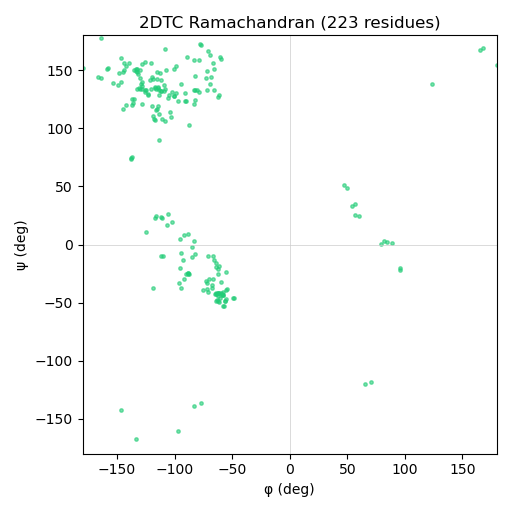80 GLN B CA 1
ATOM 1579 C C . GLN B 1 80 ? -14.228 28.136 -12.394 1.00 10.76 80 GLN B C 1
ATOM 1580 O O . GLN B 1 80 ? -14.085 29.326 -12.098 1.00 11.73 80 GLN B O 1
ATOM 1586 N N . LEU B 1 81 ? -14.116 27.678 -13.639 1.00 9.77 81 LEU B N 1
ATOM 1587 C CA . LEU B 1 81 ? -13.775 28.571 -14.733 1.00 11.44 81 LEU B CA 1
ATOM 1588 C C . LEU B 1 81 ? -14.833 28.457 -15.822 1.00 10.73 81 LEU B C 1
ATOM 1589 O O . LEU B 1 81 ? -15.221 27.336 -16.188 1.00 12.16 81 LEU B O 1
ATOM 1594 N N . ASN B 1 82 ? -15.314 29.596 -16.331 1.00 10.42 82 ASN B N 1
ATOM 1595 C CA . ASN B 1 82 ? -16.340 29.556 -17.404 1.00 14.55 82 ASN B CA 1
ATOM 1596 C C . ASN B 1 82 ? -15.946 30.448 -18.574 1.00 17.01 82 ASN B C 1
ATOM 1597 O O . ASN B 1 82 ? -15.405 31.538 -18.366 1.00 12.49 82 ASN B O 1
ATOM 1602 N N . ASN B 1 83 ? -16.244 30.016 -19.799 1.00 11.77 83 ASN B N 1
ATOM 1603 C CA . ASN B 1 83 ? -15.959 30.882 -20.946 1.00 15.72 83 ASN B CA 1
ATOM 1604 C C . ASN B 1 83 ? -17.081 31.959 -20.967 1.00 14.13 83 ASN B C 1
ATOM 1605 O O . ASN B 1 83 ? -18.050 31.869 -20.202 1.00 14.88 83 ASN B O 1
ATOM 1610 N N . PRO B 1 84 ? -16.969 32.990 -21.830 1.00 15.41 84 PRO B N 1
ATOM 1611 C CA . PRO B 1 84 ? -17.984 34.053 -21.873 1.00 16.74 84 PRO B CA 1
ATOM 1612 C C . PRO B 1 84 ? -19.457 33.674 -21.948 1.00 14.17 84 PRO B C 1
ATOM 1613 O O . PRO B 1 84 ? -20.267 34.210 -21.190 1.00 21.10 84 PRO B O 1
ATOM 1617 N N . ASP B 1 85 ? -19.824 32.738 -22.820 1.00 12.97 85 ASP B N 1
ATOM 1618 C CA . ASP B 1 85 ? -21.225 32.358 -22.912 1.00 14.34 85 ASP B CA 1
ATOM 1619 C C . ASP B 1 85 ? -21.621 31.246 -21.948 1.00 16.21 85 ASP B C 1
ATOM 1620 O O . ASP B 1 85 ? -22.721 30.724 -22.014 1.00 18.91 8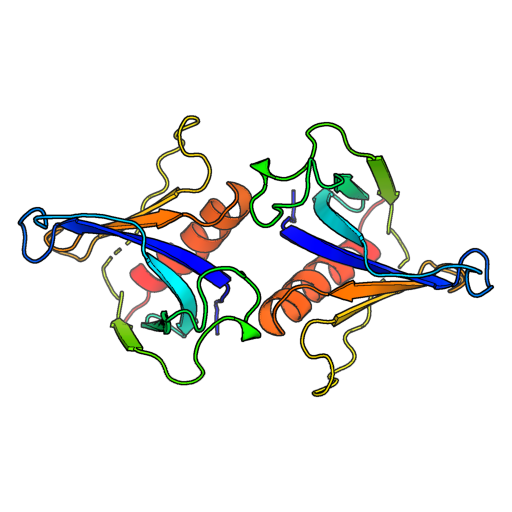5 ASP B O 1
ATOM 1625 N N . LYS B 1 86 ? -20.715 30.908 -21.034 1.00 13.11 86 LYS B N 1
ATOM 1626 C CA . LYS B 1 86 ? -20.944 29.860 -20.031 1.00 16.83 86 LYS B CA 1
ATOM 1627 C C . LYS B 1 86 ? -21.300 28.506 -20.644 1.00 12.30 86 LYS B C 1
ATOM 1628 O O . LYS B 1 86 ? -21.955 27.667 -20.014 1.00 14.35 86 LYS B O 1
ATOM 1634 N N . GLY B 1 87 ? -20.848 28.306 -21.880 1.00 13.05 87 GLY B N 1
ATOM 1635 C CA . GLY B 1 87 ? -21.100 27.048 -22.556 1.00 12.60 87 GLY B CA 1
ATOM 1636 C C . GLY B 1 87 ? -19.996 26.053 -22.229 1.00 14.59 87 GLY B C 1
ATOM 1637 O O . GLY B 1 87 ? -20.189 24.828 -22.334 1.00 11.54 87 GLY B O 1
ATOM 1638 N N . ASN B 1 88 ? -18.814 26.564 -21.895 1.00 12.47 88 ASN B N 1
ATOM 1639 C CA . ASN B 1 88 ? -17.689 25.692 -21.519 1.00 7.81 88 ASN B CA 1
ATOM 1640 C C . ASN B 1 88 ? -17.414 26.037 -20.060 1.00 11.67 88 ASN B C 1
ATOM 1641 O O . ASN B 1 88 ? -17.053 27.172 -19.734 1.00 11.14 88 ASN B O 1
ATOM 1646 N N . VAL B 1 89 ? -17.599 25.055 -19.174 1.00 11.44 89 VAL B N 1
ATOM 1647 C CA . VAL B 1 89 ? -17.452 25.293 -17.756 1.00 6.54 89 VAL B CA 1
ATOM 1648 C C . VAL B 1 89 ? -16.603 24.186 -17.166 1.00 11.23 89 VAL B C 1
ATOM 1649 O O . VAL B 1 89 ? -16.832 23.024 -17.458 1.00 10.97 89 VAL B O 1
ATOM 1653 N N . TYR B 1 90 ? -15.627 24.561 -16.337 1.00 9.12 90 TYR B N 1
ATOM 1654 C CA . TYR B 1 90 ? -14.700 23.596 -15.742 1.00 10.09 90 TYR B CA 1
ATOM 1655 C C . TYR B 1 90 ? -14.504 23.824 -14.252 1.00 9.73 90 TYR B C 1
ATOM 1656 O O . TYR B 1 90 ? -14.576 24.940 -13.777 1.00 12.35 90 TYR B O 1
ATOM 1665 N N . LYS B 1 91 ? -14.248 22.745 -13.528 1.00 8.66 91 LYS B N 1
ATOM 1666 C CA . LYS B 1 91 ? -13.871 22.852 -12.128 1.00 9.23 91 LYS B CA 1
ATOM 1667 C C . LYS B 1 91 ? -12.424 22.395 -12.072 1.00 10.03 91 LYS B C 1
ATOM 1668 O O . LYS B 1 91 ? -11.986 21.541 -12.844 1.00 9.83 91 LYS B O 1
ATOM 1674 N N . PHE B 1 92 ? -11.670 22.975 -11.151 1.00 7.14 92 PHE B N 1
ATOM 1675 C CA . PHE B 1 92 ? -10.269 22.642 -10.983 1.00 8.24 92 PHE B CA 1
ATOM 1676 C C . PHE B 1 92 ? -10.017 22.338 -9.516 1.00 9.97 92 PHE B C 1
ATOM 1677 O O . PHE B 1 92 ? -10.578 23.015 -8.653 1.00 11.08 92 PHE B O 1
ATOM 1685 N N . GLN B 1 93 ? -9.224 21.304 -9.234 1.00 9.75 93 GLN B N 1
ATOM 1686 C CA . GLN B 1 93 ? -8.835 20.967 -7.856 1.00 8.68 93 GLN B CA 1
ATOM 1687 C C . GLN B 1 93 ? -7.357 21.349 -7.768 1.00 8.38 93 GLN B C 1
ATOM 1688 O O . GLN B 1 93 ? -6.572 20.980 -8.656 1.00 9.40 93 GLN B O 1
ATOM 1694 N N . THR B 1 94 ? -6.963 22.037 -6.692 1.00 7.58 94 THR B N 1
ATOM 1695 C CA . THR B 1 94 ? -5.580 22.494 -6.532 1.00 8.36 94 THR B CA 1
ATOM 1696 C C . THR B 1 94 ? -4.813 21.797 -5.409 1.00 11.16 94 THR B C 1
ATOM 1697 O O . THR B 1 94 ? -3.605 22.007 -5.270 1.00 13.94 94 THR B O 1
ATOM 1701 N N . GLY B 1 95 ? -5.512 21.018 -4.592 1.00 13.23 95 GLY B N 1
ATOM 1702 C CA . GLY B 1 95 ? -4.863 20.366 -3.460 1.00 14.10 95 GLY B CA 1
ATOM 1703 C C . GLY B 1 95 ? -5.009 21.135 -2.145 1.00 16.07 95 GLY B C 1
ATOM 1704 O O . GLY B 1 95 ? -4.849 20.555 -1.064 1.00 12.72 95 GLY B O 1
ATOM 1705 N N . SER B 1 96 ? -5.281 22.438 -2.207 1.00 11.17 96 SER B N 1
ATOM 1706 C CA . SER B 1 96 ? -5.455 23.212 -0.966 1.00 9.37 96 SER B CA 1
ATOM 1707 C C . SER B 1 96 ? -6.266 24.492 -1.160 1.00 11.08 96 SER B C 1
ATOM 1708 O O . SER B 1 96 ? -6.304 25.082 -2.248 1.00 11.21 96 SER B O 1
ATOM 1711 N N . ARG B 1 97 ? -6.939 24.915 -0.106 1.00 11.62 97 ARG B N 1
ATOM 1712 C CA . ARG B 1 97 ? -7.703 26.136 -0.212 1.00 9.24 97 ARG B CA 1
ATOM 1713 C C . ARG B 1 97 ? -6.766 27.292 -0.576 1.00 9.09 97 ARG B C 1
ATOM 1714 O O . ARG B 1 97 ? -7.116 28.138 -1.396 1.00 9.51 97 ARG B O 1
ATOM 1722 N N . PHE B 1 98 ? -5.585 27.337 0.033 1.00 12.45 98 PHE B N 1
ATOM 1723 C CA . PHE B 1 98 ? -4.647 28.419 -0.272 1.00 11.24 98 PHE B CA 1
ATOM 1724 C C . PHE B 1 98 ? -4.346 28.470 -1.761 1.00 9.62 98 PHE B C 1
ATOM 1725 O O . PHE B 1 98 ? -4.414 29.527 -2.375 1.00 8.94 98 PHE B O 1
ATOM 1733 N N . HIS B 1 99 ? -4.014 27.330 -2.356 1.00 12.42 99 HIS B N 1
ATOM 1734 C CA . HIS B 1 99 ? -3.731 27.378 -3.782 1.00 12.08 99 HIS B CA 1
ATOM 1735 C C . HIS B 1 99 ? -4.967 27.712 -4.623 1.00 13.80 99 HIS B C 1
ATOM 1736 O O . HIS B 1 99 ? -4.838 28.349 -5.683 1.00 11.12 99 HIS B O 1
ATOM 1743 N N . ALA B 1 100 ? -6.161 27.333 -4.159 1.00 8.46 100 ALA B N 1
ATOM 1744 C CA . ALA B 1 100 ? -7.361 27.699 -4.907 1.00 8.76 100 ALA B CA 1
ATOM 1745 C C . ALA B 1 100 ? -7.476 29.226 -4.887 1.00 9.17 100 ALA B C 1
ATOM 1746 O O . ALA B 1 100 ? -7.790 29.827 -5.900 1.00 10.59 100 ALA B O 1
ATOM 1748 N N . ILE B 1 101 ? -7.227 29.842 -3.725 1.00 9.78 101 ILE B N 1
ATOM 1749 C CA . ILE B 1 101 ? -7.317 31.297 -3.623 1.00 9.21 101 ILE B CA 1
ATOM 1750 C C . ILE B 1 101 ? -6.269 31.979 -4.493 1.00 10.08 101 ILE B C 1
ATOM 1751 O O . ILE B 1 101 ? -6.573 32.962 -5.169 1.00 11.17 101 ILE B O 1
ATOM 1756 N N . LEU B 1 102 ? -5.050 31.442 -4.489 1.00 8.89 102 LEU B N 1
ATOM 1757 C CA . LEU B 1 102 ? -3.951 31.995 -5.270 1.00 9.31 102 LEU B CA 1
ATOM 1758 C C . LEU B 1 102 ? -4.263 31.898 -6.767 1.00 11.23 102 LEU B C 1
ATOM 1759 O O . LEU B 1 102 ? -4.133 32.883 -7.495 1.00 8.89 102 LEU B O 1
ATOM 1764 N N . TRP B 1 103 ? -4.689 30.722 -7.227 1.00 9.14 103 TRP B N 1
ATOM 1765 C CA . TRP B 1 103 ? -5.026 30.580 -8.640 1.00 8.72 103 TRP B CA 1
ATOM 1766 C C . TRP B 1 103 ? -6.179 31.506 -8.989 1.00 11.15 103 TRP B C 1
ATOM 1767 O O . TRP B 1 103 ? -6.170 32.140 -10.039 1.00 9.84 103 TRP B O 1
ATOM 1778 N N . HIS B 1 104 ? -7.178 31.602 -8.114 1.00 7.15 104 HIS B N 1
ATOM 1779 C CA . HIS B 1 104 ? -8.304 32.455 -8.434 1.00 13.55 104 HIS B CA 1
ATOM 1780 C C . HIS B 1 104 ? -7.848 33.884 -8.674 1.00 11.66 104 HIS B C 1
ATOM 1781 O O . HIS B 1 104 ? -8.293 34.528 -9.624 1.00 10.24 104 HIS B O 1
ATOM 1788 N N . LYS B 1 105 ? -6.945 34.371 -7.824 1.00 12.01 105 LYS B N 1
ATOM 1789 C CA . LYS B 1 105 ? -6.445 35.730 -7.985 1.00 13.74 105 LYS B CA 1
ATOM 1790 C C . LYS B 1 105 ? -5.788 35.969 -9.352 1.00 14.39 105 LYS B C 1
ATOM 1791 O O . LYS B 1 105 ? -6.160 36.905 -10.088 1.00 13.47 105 LYS B O 1
ATOM 1797 N N . HIS B 1 106 ? -4.834 35.119 -9.720 1.00 10.37 106 HIS B N 1
ATOM 1798 C CA . HIS B 1 106 ? -4.151 35.273 -10.985 1.00 13.70 106 HIS B CA 1
ATOM 1799 C C . HIS B 1 106 ? -5.057 35.021 -12.171 1.00 11.09 106 HIS B C 1
ATOM 1800 O O . HIS B 1 106 ? -4.909 35.671 -13.211 1.00 12.29 106 HIS B O 1
ATOM 1807 N N . LEU B 1 107 ? -6.001 34.085 -12.033 1.00 9.89 107 LEU B N 1
ATOM 1808 C CA . LEU B 1 107 ? -6.892 33.838 -13.162 1.00 14.71 107 LEU B CA 1
ATOM 1809 C C . LEU B 1 107 ? -7.846 35.022 -13.332 1.00 10.24 107 LEU B C 1
ATOM 1810 O O . LEU B 1 107 ? -8.124 35.458 -14.464 1.00 14.17 107 LEU B O 1
ATOM 1815 N N . ASP B 1 108 ? -8.338 35.557 -12.218 1.00 11.34 108 ASP B N 1
ATOM 1816 C CA . ASP B 1 108 ? -9.233 36.701 -12.284 1.00 16.65 108 ASP B CA 1
ATOM 1817 C C . ASP B 1 108 ? -8.541 37.886 -12.994 1.00 15.67 108 ASP B C 1
ATOM 1818 O O . ASP B 1 108 ? -9.157 38.556 -13.835 1.00 14.03 108 ASP B O 1
ATOM 1823 N N . ASP B 1 109 ? -7.269 38.135 -12.674 1.00 13.88 109 ASP B N 1
ATOM 1824 C CA . ASP B 1 109 ? -6.521 39.210 -13.343 1.00 20.16 109 ASP B CA 1
ATOM 1825 C C . ASP B 1 109 ? -6.463 38.919 -14.843 1.00 20.33 109 ASP B C 1
ATOM 1826 O O . ASP B 1 109 ? -6.705 39.806 -15.656 1.00 19.15 109 ASP B O 1
ATOM 1831 N N . ALA B 1 110 ? -6.143 37.675 -15.214 1.00 11.24 110 ALA B N 1
ATOM 1832 C CA . ALA B 1 110 ? -6.054 37.312 -16.628 1.00 13.16 110 ALA B CA 1
ATOM 1833 C C . ALA B 1 110 ? -7.380 37.453 -17.366 1.00 17.10 110 ALA B C 1
ATOM 1834 O O . ALA B 1 110 ? -7.400 37.988 -18.485 1.00 17.27 110 ALA B O 1
ATOM 1836 N N . CYS B 1 111 ? -8.477 36.983 -16.760 1.00 13.80 111 CYS B N 1
ATOM 1837 C CA . CYS B 1 111 ? -9.797 37.072 -17.390 1.00 14.11 111 CYS B CA 1
ATOM 1838 C C . CYS B 1 111 ? -10.161 38.521 -17.662 1.00 21.23 111 CYS B C 1
ATOM 1839 O O . CYS B 1 111 ? -10.875 38.823 -18.625 1.00 20.70 111 CYS B O 1
ATOM 1842 N N . LYS B 1 112 ? -9.686 39.407 -16.792 1.00 20.76 112 LYS B N 1
ATOM 1843 C CA . LYS B 1 112 ? -9.988 40.829 -16.907 1.00 23.16 112 LYS B CA 1
ATOM 1844 C C . LYS B 1 112 ? -8.942 41.665 -17.631 1.00 27.20 112 LYS B C 1
ATOM 1845 O O . LYS B 1 112 ? -9.075 42.891 -17.694 1.00 32.86 112 LYS B O 1
ATOM 1851 N N . SER B 1 113 ? -7.908 41.027 -18.174 1.00 25.03 113 SER B N 1
ATOM 1852 C CA . SER B 1 113 ? -6.877 41.766 -18.904 1.00 36.46 113 SER B CA 1
ATOM 1853 C C . SER B 1 113 ? -7.417 42.086 -20.299 1.00 45.59 113 SER B C 1
ATOM 1854 O O . SER B 1 113 ? -8.335 41.421 -20.778 1.00 46.42 113 SER B O 1
ATOM 1857 N N . SER B 1 114 ? -6.849 43.094 -20.953 1.00 54.48 114 SER B N 1
ATOM 1858 C CA . SER B 1 114 ? -7.311 43.471 -22.287 1.00 65.13 114 SER B CA 1
ATOM 1859 C C . SER B 1 114 ? -6.486 42.891 -23.440 1.00 69.84 114 SER B C 1
ATOM 1860 O O . SER B 1 114 ? -5.272 43.090 -23.515 1.00 72.51 114 SER B O 1
ATOM 1863 N N . ARG B 1 115 ? -7.169 42.171 -24.331 1.00 73.87 115 ARG B N 1
ATOM 1864 C CA . ARG B 1 115 ? -6.562 41.549 -25.511 1.00 74.98 115 ARG B CA 1
ATOM 1865 C C . ARG B 1 115 ? -7.571 40.671 -26.252 1.00 75.94 115 ARG B C 1
ATOM 1866 O O . ARG B 1 115 ? -7.843 40.959 -27.437 1.00 76.69 115 ARG B O 1
#

Sequence (227 aa):
PTEGPLRRKTLLKEGRKPALSSWTRYWVVLSGATLLYYGAKSLRGTDRKHYKSTPGKKVSIVGWVQLPDDPEHPDIFQLNNPDKGNVYKFQTGSRFHAILWHKHLDDACKSSRPPTEGPLRRKTLLKEGRKPALSSWTRYWVVLSGATLLYYGAKSLRGTDRKHYKSTPGKKVSIVGWVQLPDDPEHPDIFQLNNPDKGNVYKFQTGSRFHAILWHKHLDDACKSSR

InterPro domains:
  IPR001849 Pleckstrin homology domain [PF00169] (461-571)
  IPR001849 Pleckstrin homology domain [PS50003] (459-571)
  IPR001849 Pleckstrin homology domain [SM00233] (460-573)
  IPR001895 Ras guanine-nucleotide exchange factors catalytic domain [PF00617] (53-219)
  IPR001895 Ras guanine-nucleotide exchange factors catalytic domain [PS50009] (50-289)
  IPR001895 Ras guanine-nucleotide exchange factors catalytic domain [SM00147] (46-290)
  IPR001895 Ras guanine-nucleotide exchange factors catalytic domain [cd00155] (46-285)
  IPR008937 Ras-like guanine nucleotide exchange factor [PTHR23113] (21-295)
  IPR011993 PH-like domain superfamily [G3DSA:2.30.29.30] (460-585)
  IPR023578 Ras guanine nucleotide exchange factor domain superfamily [SSF48366] (14-304)
  IPR036964 Ras guanine-nucleotide exchange factor, catalytic domain superfamily [G3DSA:1.10.840.10] (44-289)

Radius of gyration: 18.96 Å; Cα contacts (8 Å, |Δi|>4): 511; chains: 2; bounding box: 52×36×43 Å

Foldseek 3Di:
DLWFKKWKWWQAAQQHGDPDIDTFIWIWDCDQQKIFTWHAPDDDDGDPVRTDPHTPDIGGLAQKKAQDPDPVQLQKIKIAHNVRRIIMIMGHPHNVVSVVVRVVNVVSNNGDDD/DLKWKKWKWWQAAQQDGDPDTDTAIWIWDCDQQKIFTWHAPDDDDTDPVRTDPHTPDIGGQAQKKAQDPDPVQLQKIKIAHNVRRTIMIMGHPHNVVSVVVRVVNVCSNHDDD